Protein AF-S4R8Y4-F1 (afdb_monomer_lite)

Structure (mmCIF, N/CA/C/O backbone):
data_AF-S4R8Y4-F1
#
_entry.id   AF-S4R8Y4-F1
#
loop_
_atom_site.group_PDB
_atom_site.id
_atom_site.type_symbol
_atom_site.label_atom_id
_atom_site.label_alt_id
_atom_site.label_comp_id
_atom_site.label_asym_id
_atom_site.label_entity_id
_atom_site.label_seq_id
_atom_site.pdbx_PDB_ins_code
_atom_site.Cartn_x
_atom_site.Cartn_y
_atom_site.Cartn_z
_atom_site.occupancy
_atom_site.B_iso_or_equiv
_atom_site.auth_seq_id
_atom_site.auth_comp_id
_atom_site.auth_asym_id
_atom_site.auth_atom_id
_atom_site.pdbx_PDB_model_num
ATOM 1 N N . ALA A 1 1 ? -1.556 -15.777 -5.975 1.00 77.94 1 ALA A N 1
ATOM 2 C CA . ALA A 1 1 ? -0.566 -15.643 -4.881 1.00 77.94 1 ALA A CA 1
ATOM 3 C C . ALA A 1 1 ? -0.284 -14.179 -4.512 1.00 77.94 1 ALA A C 1
ATOM 5 O O . ALA A 1 1 ? -0.696 -13.769 -3.437 1.00 77.94 1 ALA A O 1
ATOM 6 N N . LEU A 1 2 ? 0.325 -13.360 -5.387 1.00 85.62 2 LEU A N 1
ATOM 7 C CA . LEU A 1 2 ? 0.746 -11.982 -5.051 1.00 85.62 2 LEU A CA 1
ATOM 8 C C . LEU A 1 2 ? -0.367 -11.063 -4.522 1.00 85.62 2 LEU A C 1
ATOM 10 O O . LEU A 1 2 ? -0.125 -10.296 -3.599 1.00 85.62 2 LEU A O 1
ATOM 14 N N . GLN A 1 3 ? -1.589 -11.167 -5.051 1.00 87.56 3 GLN A N 1
ATOM 15 C CA . GLN A 1 3 ? -2.722 -10.367 -4.572 1.00 87.56 3 GLN A CA 1
ATOM 16 C C . GLN A 1 3 ? -3.025 -10.609 -3.081 1.00 87.56 3 GLN A C 1
ATOM 18 O O . GLN A 1 3 ? -3.280 -9.663 -2.339 1.00 87.56 3 GLN A O 1
ATOM 23 N N . LEU A 1 4 ? -2.938 -11.865 -2.626 1.00 85.56 4 LEU A N 1
ATOM 24 C CA . LEU A 1 4 ? -3.096 -12.217 -1.213 1.00 85.56 4 LEU A CA 1
ATOM 25 C C . LEU A 1 4 ? -1.932 -11.664 -0.390 1.00 85.56 4 LEU A C 1
ATOM 27 O O . LEU A 1 4 ? -2.162 -11.030 0.632 1.00 85.56 4 LEU A O 1
ATOM 31 N N . CYS A 1 5 ? -0.691 -11.800 -0.867 1.00 86.50 5 CYS A N 1
ATOM 32 C CA . CYS A 1 5 ? 0.478 -11.216 -0.203 1.00 86.50 5 CYS A CA 1
ATOM 33 C C . CYS A 1 5 ? 0.332 -9.693 -0.032 1.00 86.50 5 CYS A C 1
ATOM 35 O O . CYS A 1 5 ? 0.567 -9.162 1.051 1.00 86.50 5 CYS A O 1
ATOM 37 N N . CYS A 1 6 ? -0.140 -8.985 -1.064 1.00 87.38 6 CYS A N 1
ATOM 38 C CA . CYS A 1 6 ? -0.408 -7.550 -0.993 1.00 87.38 6 CYS A CA 1
ATOM 39 C C . CYS A 1 6 ? -1.583 -7.201 -0.058 1.00 87.38 6 CYS A C 1
ATOM 41 O O . CYS A 1 6 ? -1.583 -6.130 0.558 1.00 87.38 6 CYS A O 1
ATOM 43 N N . ALA A 1 7 ? -2.563 -8.097 0.087 1.00 86.06 7 ALA A N 1
ATOM 44 C CA . ALA A 1 7 ? -3.670 -7.971 1.035 1.00 86.06 7 ALA A CA 1
ATOM 45 C C . ALA A 1 7 ? -3.273 -8.274 2.494 1.00 86.06 7 ALA A C 1
ATOM 47 O O . ALA A 1 7 ? -3.968 -7.838 3.410 1.00 86.06 7 ALA A O 1
ATOM 48 N N . LEU A 1 8 ? -2.151 -8.960 2.722 1.00 88.69 8 LEU A N 1
ATOM 49 C CA . LEU A 1 8 ? -1.591 -9.207 4.056 1.00 88.69 8 LEU A CA 1
ATOM 50 C C . LEU A 1 8 ? -0.654 -8.082 4.529 1.00 88.69 8 LEU A C 1
ATOM 52 O O . LEU A 1 8 ? -0.380 -7.967 5.721 1.00 88.69 8 LEU A O 1
ATOM 56 N N . LEU A 1 9 ? -0.187 -7.215 3.622 1.00 88.62 9 LEU A N 1
ATOM 57 C CA . LEU A 1 9 ? 0.605 -6.034 3.983 1.00 88.62 9 LEU A CA 1
ATOM 58 C C . LEU A 1 9 ? -0.188 -5.091 4.908 1.00 88.62 9 LEU A C 1
ATOM 60 O O . LEU A 1 9 ? -1.371 -4.856 4.639 1.00 88.62 9 LEU A O 1
ATOM 64 N N . PRO A 1 10 ? 0.452 -4.459 5.913 1.00 90.06 10 PRO A N 1
ATOM 65 C CA . PRO A 1 10 ? -0.156 -3.385 6.695 1.00 90.06 10 PRO A CA 1
ATOM 66 C C . PRO A 1 10 ? -0.785 -2.281 5.819 1.00 90.06 10 PRO A C 1
ATOM 68 O O . PRO A 1 10 ? -0.275 -1.971 4.739 1.00 90.06 10 PRO A O 1
ATOM 71 N N . PRO A 1 11 ? -1.865 -1.616 6.267 1.00 87.38 11 PRO A N 1
ATOM 72 C CA . PRO A 1 11 ? -2.585 -0.637 5.445 1.00 87.38 11 PRO A CA 1
ATOM 73 C C . PRO A 1 11 ? -1.699 0.536 4.993 1.00 87.38 11 PRO A C 1
ATOM 75 O O . PRO A 1 11 ? -1.797 0.989 3.850 1.00 87.38 11 PRO A O 1
ATOM 78 N N . LEU A 1 12 ? -0.780 0.991 5.851 1.00 89.81 12 LEU A N 1
ATOM 79 C CA . LEU A 1 12 ? 0.168 2.061 5.526 1.00 89.81 12 LEU A CA 1
ATOM 80 C C . LEU A 1 12 ? 1.180 1.644 4.449 1.00 89.81 12 LEU A C 1
ATOM 82 O O . LEU A 1 12 ? 1.423 2.406 3.512 1.00 89.81 12 LEU A O 1
ATOM 86 N N . SER A 1 13 ? 1.757 0.443 4.549 1.00 90.31 13 SER A N 1
ATOM 87 C CA . SER A 1 13 ? 2.718 -0.050 3.555 1.00 90.31 13 SER A CA 1
ATOM 88 C C . SER A 1 13 ? 2.033 -0.353 2.226 1.00 90.31 13 SER A C 1
ATOM 90 O O . SER A 1 13 ? 2.570 -0.003 1.178 1.00 90.31 13 SER A O 1
ATOM 92 N N . ARG A 1 14 ? 0.804 -0.882 2.254 1.00 90.81 14 ARG A N 1
ATOM 93 C CA . ARG A 1 14 ? -0.015 -1.077 1.052 1.00 90.81 14 ARG A CA 1
ATOM 94 C C . ARG A 1 14 ? -0.283 0.236 0.322 1.00 90.81 14 ARG A C 1
ATOM 96 O O . ARG A 1 14 ? -0.095 0.298 -0.891 1.00 90.81 14 ARG A O 1
ATOM 103 N N . ARG A 1 15 ? -0.674 1.297 1.039 1.00 91.31 15 ARG A N 1
ATOM 104 C CA . ARG A 1 15 ? -0.903 2.622 0.437 1.00 91.31 15 ARG A CA 1
ATOM 105 C C . ARG A 1 15 ? 0.378 3.191 -0.176 1.00 91.31 15 ARG A C 1
ATOM 107 O O . ARG A 1 15 ? 0.338 3.707 -1.289 1.00 91.31 15 ARG A O 1
ATOM 114 N N . ARG A 1 16 ? 1.518 3.064 0.513 1.00 92.62 16 ARG A N 1
ATOM 115 C CA . ARG A 1 16 ? 2.831 3.479 -0.017 1.00 92.62 16 ARG A CA 1
ATOM 116 C C . ARG A 1 16 ? 3.203 2.708 -1.283 1.00 92.62 16 ARG A C 1
ATOM 118 O O . ARG A 1 16 ? 3.583 3.329 -2.269 1.00 92.62 16 ARG A O 1
ATOM 125 N N . LEU A 1 17 ? 3.019 1.387 -1.285 1.00 92.56 17 LEU A N 1
ATOM 126 C CA . LEU A 1 17 ? 3.265 0.539 -2.451 1.00 92.56 17 LEU A CA 1
ATOM 127 C C . LEU A 1 17 ? 2.381 0.940 -3.638 1.00 92.56 17 LEU A C 1
ATOM 129 O O . LEU A 1 17 ? 2.879 1.089 -4.747 1.00 92.56 17 LEU A O 1
ATOM 133 N N . GLN A 1 18 ? 1.088 1.174 -3.407 1.00 92.19 18 GLN A N 1
ATOM 134 C CA . GLN A 1 18 ? 0.159 1.641 -4.440 1.00 92.19 18 GLN A CA 1
ATOM 135 C C . GLN A 1 18 ? 0.589 2.971 -5.058 1.00 92.19 18 GLN A C 1
ATOM 137 O O . GLN A 1 18 ? 0.534 3.119 -6.276 1.00 92.19 18 GLN A O 1
ATOM 142 N N . LEU A 1 19 ? 1.014 3.935 -4.240 1.00 93.25 19 LEU A N 1
ATOM 143 C CA . LEU A 1 19 ? 1.495 5.224 -4.734 1.00 93.25 19 LEU A CA 1
ATOM 144 C C . LEU A 1 19 ? 2.783 5.068 -5.542 1.00 93.25 19 LEU A C 1
ATOM 146 O O . LEU A 1 19 ? 2.866 5.586 -6.650 1.00 93.25 19 LEU A O 1
ATOM 150 N N . LEU A 1 20 ? 3.748 4.308 -5.029 1.00 93.88 20 LEU A N 1
ATOM 151 C CA . LEU A 1 20 ? 5.020 4.070 -5.705 1.00 93.88 20 LEU A CA 1
ATOM 152 C C . LEU A 1 20 ? 4.812 3.379 -7.056 1.00 93.88 20 LEU A C 1
ATOM 154 O O . LEU A 1 20 ? 5.301 3.855 -8.076 1.00 93.88 20 LEU A O 1
ATOM 158 N N . VAL A 1 21 ? 4.003 2.320 -7.094 1.00 93.44 21 VAL A N 1
ATOM 159 C CA . VAL A 1 21 ? 3.670 1.617 -8.338 1.00 93.44 21 VAL A CA 1
ATOM 160 C C . VAL A 1 21 ? 2.911 2.525 -9.311 1.00 93.44 21 VAL A C 1
ATOM 162 O O . VAL A 1 21 ? 3.187 2.498 -10.508 1.00 93.44 21 VAL A O 1
ATOM 165 N N . ARG A 1 22 ? 2.006 3.387 -8.826 1.00 93.00 22 ARG A N 1
ATOM 166 C CA . ARG A 1 22 ? 1.349 4.395 -9.675 1.00 93.00 22 ARG A CA 1
ATOM 167 C C . ARG A 1 22 ? 2.352 5.349 -10.313 1.00 93.00 22 ARG A C 1
ATOM 169 O O . ARG A 1 22 ? 2.188 5.665 -11.486 1.00 93.00 22 ARG A O 1
ATOM 176 N N . VAL A 1 23 ? 3.372 5.791 -9.577 1.00 93.31 23 VAL A N 1
ATOM 177 C CA . VAL A 1 23 ? 4.435 6.645 -10.129 1.00 93.31 23 VAL A CA 1
ATOM 178 C C . VAL A 1 23 ? 5.217 5.892 -11.204 1.00 93.31 23 VAL A C 1
ATOM 180 O O . VAL A 1 23 ? 5.368 6.421 -12.300 1.00 93.31 23 VAL A O 1
ATOM 183 N N . VAL A 1 24 ? 5.625 4.644 -10.945 1.00 92.81 24 VAL A N 1
ATOM 184 C CA . VAL A 1 24 ? 6.310 3.791 -11.937 1.00 92.81 24 VAL A CA 1
ATOM 185 C C . VAL A 1 24 ? 5.496 3.684 -13.224 1.00 92.81 24 VAL A C 1
ATOM 187 O O . VAL A 1 24 ? 6.015 3.931 -14.307 1.00 92.81 24 VAL A O 1
ATOM 190 N N . VAL A 1 25 ? 4.204 3.369 -13.112 1.00 92.38 25 VAL A N 1
ATOM 191 C CA . VAL A 1 25 ? 3.308 3.234 -14.267 1.00 92.38 25 VAL A CA 1
ATOM 192 C C . VAL A 1 25 ? 3.145 4.568 -14.993 1.00 92.38 25 VAL A C 1
ATOM 194 O O . VAL A 1 25 ? 3.221 4.599 -16.217 1.00 92.38 25 VAL A O 1
ATOM 197 N N . ARG A 1 26 ? 2.953 5.675 -14.268 1.00 93.12 26 ARG A N 1
ATOM 198 C CA . ARG A 1 26 ? 2.803 7.009 -14.865 1.00 93.12 26 ARG A CA 1
ATOM 199 C C . ARG A 1 26 ? 4.046 7.437 -15.631 1.00 93.12 26 ARG A C 1
ATOM 201 O O . ARG A 1 26 ? 3.903 7.898 -16.752 1.00 93.12 26 ARG A O 1
ATOM 208 N N . VAL A 1 27 ? 5.231 7.264 -15.050 1.00 92.62 27 VAL A N 1
ATOM 209 C CA . VAL A 1 27 ? 6.513 7.608 -15.681 1.00 92.62 27 VAL A CA 1
ATOM 210 C C . VAL A 1 27 ? 6.780 6.715 -16.893 1.00 92.62 27 VAL A C 1
ATOM 212 O O . VAL A 1 27 ? 7.156 7.217 -17.945 1.00 92.62 27 VAL A O 1
ATOM 215 N N . ALA A 1 28 ? 6.507 5.412 -16.782 1.00 89.50 28 ALA A N 1
ATOM 216 C CA . ALA A 1 28 ? 6.691 4.455 -17.871 1.00 89.50 28 ALA A CA 1
ATOM 217 C C . ALA A 1 28 ? 5.798 4.724 -19.095 1.00 89.50 28 ALA A C 1
ATOM 219 O O . ALA A 1 28 ? 6.207 4.440 -20.214 1.00 89.50 28 ALA A O 1
ATOM 220 N N . HIS A 1 29 ? 4.586 5.248 -18.891 1.00 89.81 29 HIS A N 1
ATOM 221 C CA . HIS A 1 29 ? 3.643 5.558 -19.975 1.00 89.81 29 HIS A CA 1
ATOM 222 C C . HIS A 1 29 ? 3.665 7.039 -20.379 1.00 89.81 29 HIS A C 1
ATOM 224 O O . HIS A 1 29 ? 2.845 7.465 -21.192 1.00 89.81 29 HIS A O 1
ATOM 230 N N . ASN A 1 30 ? 4.560 7.849 -19.805 1.00 92.31 30 ASN A N 1
ATOM 231 C CA . ASN A 1 30 ? 4.639 9.261 -20.142 1.00 92.31 30 ASN A CA 1
ATOM 232 C C . ASN A 1 30 ? 5.483 9.463 -21.405 1.00 92.31 30 ASN A C 1
ATOM 234 O O . ASN A 1 30 ? 6.694 9.647 -21.322 1.00 92.31 30 ASN A O 1
ATOM 238 N N . GLY A 1 31 ? 4.828 9.467 -22.568 1.00 87.12 31 GLY A N 1
ATOM 239 C CA . GLY A 1 31 ? 5.488 9.704 -23.858 1.00 87.12 31 GLY A CA 1
ATOM 240 C C . GLY A 1 31 ? 6.044 11.121 -24.043 1.00 87.12 31 GLY A C 1
ATOM 241 O O . GLY A 1 31 ? 6.836 11.340 -24.949 1.00 87.12 31 GLY A O 1
ATOM 242 N N . GLN A 1 32 ? 5.655 12.078 -23.195 1.00 90.00 32 GLN A N 1
ATOM 243 C CA . GLN A 1 32 ? 6.206 13.438 -23.214 1.00 90.00 32 GLN A CA 1
ATOM 244 C C . GLN A 1 32 ? 7.466 13.569 -22.352 1.00 90.00 32 GLN A C 1
ATOM 246 O O . GLN A 1 32 ? 8.161 14.580 -22.431 1.00 90.00 32 GLN A O 1
ATOM 251 N N . LEU A 1 33 ? 7.747 12.582 -21.495 1.00 89.44 33 LEU A N 1
ATOM 252 C CA . LEU A 1 33 ? 8.905 12.631 -20.619 1.00 89.44 33 LEU A CA 1
ATOM 253 C C . LEU A 1 33 ? 10.144 12.180 -21.402 1.00 89.44 33 LEU A C 1
ATOM 255 O O . LEU A 1 33 ? 10.162 11.042 -21.880 1.00 89.44 33 LEU A O 1
ATOM 259 N N . PRO A 1 34 ? 11.192 13.015 -21.507 1.00 89.25 34 PRO A N 1
ATOM 260 C CA . PRO A 1 34 ? 12.438 12.582 -22.120 1.00 89.25 34 PRO A CA 1
ATOM 261 C C . PRO A 1 34 ? 13.076 11.431 -21.317 1.00 89.25 34 PRO A C 1
ATOM 263 O O . PRO A 1 34 ? 12.716 11.207 -20.153 1.00 89.25 34 PRO A O 1
ATOM 266 N N . PRO A 1 35 ? 14.021 10.682 -21.912 1.00 89.44 35 PRO A N 1
ATOM 267 C CA . PRO A 1 35 ? 14.776 9.664 -21.195 1.00 89.44 35 PRO A CA 1
ATOM 268 C C . PRO A 1 35 ? 15.515 10.292 -20.012 1.00 89.44 35 PRO A C 1
ATOM 270 O O . PRO A 1 35 ? 16.339 11.186 -20.189 1.00 89.44 35 PRO A O 1
ATOM 273 N N . LEU A 1 36 ? 15.217 9.822 -18.804 1.00 89.19 36 LEU A N 1
ATOM 274 C CA . LEU A 1 36 ? 15.826 10.310 -17.568 1.00 89.19 36 LEU A CA 1
ATOM 275 C C . LEU A 1 36 ? 17.308 9.925 -17.484 1.00 89.19 36 LEU A C 1
ATOM 277 O O . LEU A 1 36 ? 18.112 10.690 -16.962 1.00 89.19 36 LEU A O 1
ATOM 281 N N . GLN A 1 37 ? 17.664 8.745 -18.000 1.00 89.19 37 GLN A N 1
ATOM 282 C CA . GLN A 1 37 ? 19.041 8.265 -18.046 1.00 89.19 37 GLN A CA 1
ATOM 283 C C . GLN A 1 37 ? 19.268 7.381 -19.286 1.00 89.19 37 GLN A C 1
ATOM 285 O O . GLN A 1 37 ? 18.963 6.187 -19.251 1.00 89.19 37 GLN A O 1
ATOM 290 N N . PRO A 1 38 ? 19.834 7.924 -20.376 1.00 85.56 38 PRO A N 1
ATOM 291 C CA . PRO A 1 38 ? 20.247 7.123 -21.525 1.00 85.56 38 PRO A CA 1
ATOM 292 C C . PRO A 1 38 ? 21.380 6.149 -21.137 1.00 85.56 38 PRO A C 1
ATOM 294 O O . PRO A 1 38 ? 22.213 6.503 -20.300 1.00 85.56 38 PRO A O 1
ATOM 297 N N . PRO A 1 39 ? 21.460 4.940 -21.728 1.00 86.06 39 PRO A N 1
ATOM 298 C CA . PRO A 1 39 ? 20.601 4.388 -22.781 1.00 86.06 39 PRO A CA 1
ATOM 299 C C . PRO A 1 39 ? 19.335 3.671 -22.262 1.00 86.06 39 PRO A C 1
ATOM 301 O O . PRO A 1 39 ? 18.670 2.992 -23.039 1.00 86.06 39 PRO A O 1
ATOM 304 N N . MET A 1 40 ? 19.001 3.770 -20.969 1.00 87.62 40 MET A N 1
ATOM 305 C CA . MET A 1 40 ? 17.845 3.067 -20.403 1.00 87.62 40 MET A CA 1
ATOM 306 C C . MET A 1 40 ? 16.534 3.818 -20.635 1.00 87.62 40 MET A C 1
ATOM 308 O O . MET A 1 40 ? 16.456 5.043 -20.554 1.00 87.62 40 MET A O 1
ATOM 312 N N . ASP A 1 41 ? 15.464 3.064 -20.869 1.00 90.38 41 ASP A N 1
ATOM 313 C CA . ASP A 1 41 ? 14.113 3.600 -20.880 1.00 90.38 41 ASP A CA 1
ATOM 314 C C . ASP A 1 41 ? 13.628 3.919 -19.457 1.00 90.38 41 ASP A C 1
ATOM 316 O O . ASP A 1 41 ? 13.997 3.275 -18.469 1.00 90.38 41 ASP A O 1
ATOM 320 N N . ASN A 1 42 ? 12.740 4.911 -19.353 1.00 92.19 42 ASN A N 1
ATOM 321 C CA . ASN A 1 42 ? 12.233 5.413 -18.073 1.00 92.19 42 ASN A CA 1
ATOM 322 C C . ASN A 1 42 ? 11.586 4.314 -17.220 1.00 92.19 42 ASN A C 1
ATOM 324 O O . ASN A 1 42 ? 11.658 4.348 -15.994 1.00 92.19 42 ASN A O 1
ATOM 328 N N . ARG A 1 43 ? 10.974 3.311 -17.854 1.00 91.44 43 ARG A N 1
ATOM 329 C CA . ARG A 1 43 ? 10.386 2.174 -17.150 1.00 91.44 43 ARG A CA 1
ATOM 330 C C . ARG A 1 43 ? 11.458 1.288 -16.523 1.00 91.44 43 ARG A C 1
ATOM 332 O O . ARG A 1 43 ? 11.360 1.013 -15.327 1.00 91.44 43 ARG A O 1
ATOM 339 N N . SER A 1 44 ? 12.446 0.838 -17.298 1.00 91.88 44 SER A N 1
ATOM 340 C CA . SER A 1 44 ? 13.525 -0.004 -16.767 1.00 91.88 44 SER A CA 1
ATOM 341 C C . SER A 1 44 ? 14.298 0.716 -15.672 1.00 91.88 44 SER A C 1
ATOM 343 O O . SER A 1 44 ? 14.546 0.117 -14.631 1.00 91.88 44 SER A O 1
ATOM 345 N N . LEU A 1 45 ? 14.565 2.017 -15.831 1.00 93.19 45 LEU A N 1
ATOM 346 C CA . LEU A 1 45 ? 15.200 2.834 -14.794 1.00 93.19 45 LEU A CA 1
ATOM 347 C C . LEU A 1 45 ? 14.395 2.840 -13.483 1.00 93.19 45 LEU A C 1
ATOM 349 O O . LEU A 1 45 ? 14.944 2.638 -12.397 1.00 93.19 45 LEU A O 1
ATOM 353 N N . MET A 1 46 ? 13.080 3.053 -13.566 1.00 93.81 46 MET A N 1
ATOM 354 C CA . MET A 1 46 ? 12.201 3.066 -12.393 1.00 93.81 46 MET A CA 1
ATOM 355 C C . MET A 1 46 ? 12.134 1.695 -11.714 1.00 93.81 46 MET A C 1
ATOM 357 O O . MET A 1 46 ? 12.139 1.608 -10.489 1.00 93.81 46 MET A O 1
ATOM 361 N N . LEU A 1 47 ? 12.088 0.609 -12.484 1.00 92.94 47 LEU A N 1
ATOM 362 C CA . LEU A 1 47 ? 12.085 -0.744 -11.925 1.00 92.94 47 LEU A CA 1
ATOM 363 C C . LEU A 1 47 ? 13.430 -1.088 -11.279 1.00 92.94 47 LEU A C 1
ATOM 365 O O . LEU A 1 47 ? 13.445 -1.623 -10.169 1.00 92.94 47 LEU A O 1
ATOM 369 N N . GLU A 1 48 ? 14.538 -0.730 -11.929 1.00 92.19 48 GLU A N 1
ATOM 370 C CA . GLU A 1 48 ? 15.895 -1.012 -11.461 1.00 92.19 48 GLU A CA 1
ATOM 371 C C . GLU A 1 48 ? 16.236 -0.239 -10.179 1.00 92.19 48 GLU A C 1
ATOM 373 O O . GLU A 1 48 ? 16.856 -0.772 -9.262 1.00 92.19 48 GLU A O 1
ATOM 378 N N . SER A 1 49 ? 15.761 0.999 -10.060 1.00 91.44 49 SER A N 1
ATOM 379 C CA . SER A 1 49 ? 15.993 1.829 -8.872 1.00 91.44 49 SER A CA 1
ATOM 380 C C . SER A 1 49 ? 15.105 1.458 -7.679 1.00 91.44 49 SER A C 1
ATOM 382 O O . SER A 1 49 ? 15.507 1.633 -6.527 1.00 91.44 49 SER A O 1
ATOM 384 N N . LEU A 1 50 ? 13.896 0.939 -7.919 1.00 92.69 50 LEU A N 1
ATOM 385 C CA . LEU A 1 50 ? 12.888 0.786 -6.864 1.00 92.69 50 LEU A CA 1
ATOM 386 C C . LEU A 1 50 ? 12.734 -0.642 -6.336 1.00 92.69 50 LEU A C 1
ATOM 388 O O . LEU A 1 50 ? 12.194 -0.811 -5.238 1.00 92.69 50 LEU A O 1
ATOM 392 N N . TRP A 1 51 ? 13.215 -1.671 -7.044 1.00 92.50 51 TRP A N 1
ATOM 393 C CA . TRP A 1 51 ? 13.020 -3.063 -6.613 1.00 92.50 51 TRP A CA 1
ATOM 394 C C . TRP A 1 51 ? 13.594 -3.340 -5.218 1.00 92.50 51 TRP A C 1
ATOM 396 O O . TRP A 1 51 ? 12.917 -3.970 -4.404 1.00 92.50 51 TRP A O 1
ATOM 406 N N . ARG A 1 52 ? 14.762 -2.773 -4.880 1.00 90.25 52 ARG A N 1
ATOM 407 C CA . ARG A 1 52 ? 15.399 -2.907 -3.552 1.00 90.25 52 ARG A CA 1
ATOM 408 C C . ARG A 1 52 ? 14.619 -2.239 -2.422 1.00 90.25 52 ARG A C 1
ATOM 410 O O . ARG A 1 52 ? 14.749 -2.626 -1.263 1.00 90.25 52 ARG A O 1
ATOM 417 N N . CYS A 1 53 ? 13.833 -1.217 -2.747 1.00 87.94 53 CYS A N 1
ATOM 418 C CA . CYS A 1 53 ? 13.019 -0.480 -1.782 1.00 87.94 53 CYS A CA 1
ATOM 419 C C . CYS A 1 53 ? 11.685 -1.184 -1.509 1.00 87.94 53 CYS A C 1
ATOM 421 O O . CYS A 1 53 ? 11.135 -1.052 -0.417 1.00 87.94 53 CYS A O 1
ATOM 423 N N . VAL A 1 54 ? 11.168 -1.921 -2.496 1.00 89.19 54 VAL A N 1
ATOM 424 C CA . VAL A 1 54 ? 9.884 -2.628 -2.407 1.00 89.19 54 VAL A CA 1
ATOM 425 C C . VAL A 1 54 ? 10.052 -4.044 -1.859 1.00 89.19 54 VAL A C 1
ATOM 427 O O . VAL A 1 54 ? 9.275 -4.466 -1.005 1.00 89.19 54 VAL A O 1
ATOM 430 N N . LEU A 1 55 ? 11.061 -4.774 -2.336 1.00 88.12 55 LEU A N 1
ATOM 431 C CA . LEU A 1 55 ? 11.319 -6.172 -2.002 1.00 88.12 55 LEU A CA 1
ATOM 432 C C . LEU A 1 55 ? 12.662 -6.269 -1.276 1.00 88.12 55 LEU A C 1
ATOM 434 O O . LEU A 1 55 ? 13.683 -6.619 -1.862 1.00 88.12 55 LEU A O 1
ATOM 438 N N . ARG A 1 56 ? 12.659 -5.917 0.014 1.00 84.62 56 ARG A N 1
ATOM 439 C CA . ARG A 1 56 ? 13.833 -6.034 0.886 1.00 84.62 56 ARG A CA 1
ATOM 440 C C . ARG A 1 56 ? 13.688 -7.259 1.797 1.00 84.62 56 ARG A C 1
ATOM 442 O O . ARG A 1 56 ? 12.938 -7.188 2.772 1.00 84.62 56 ARG A O 1
ATOM 449 N N . PRO A 1 57 ? 14.366 -8.380 1.503 1.00 78.50 57 PRO A N 1
ATOM 450 C CA . PRO A 1 57 ? 14.406 -9.518 2.404 1.00 78.50 57 PRO A CA 1
ATOM 451 C C . PRO A 1 57 ? 15.220 -9.182 3.652 1.00 78.50 57 PRO A C 1
ATOM 453 O O . PRO A 1 57 ? 16.090 -8.312 3.639 1.00 78.50 57 PRO A O 1
ATOM 456 N N . ARG A 1 58 ? 14.912 -9.891 4.740 1.00 81.88 58 ARG A N 1
ATOM 457 C CA . ARG A 1 58 ? 15.633 -9.773 6.012 1.00 81.88 58 ARG A CA 1
ATOM 458 C C . ARG A 1 58 ? 17.068 -10.292 5.895 1.00 81.88 58 ARG A C 1
ATOM 460 O O . ARG A 1 58 ? 17.970 -9.663 6.433 1.00 81.88 58 ARG A O 1
ATOM 467 N N . ASP A 1 59 ? 17.251 -11.371 5.133 1.00 84.12 59 ASP A N 1
ATOM 468 C CA . ASP A 1 59 ? 18.553 -11.966 4.843 1.00 84.12 59 ASP A CA 1
ATOM 469 C C . ASP A 1 59 ? 18.934 -11.692 3.379 1.00 84.12 59 ASP A C 1
ATOM 471 O O . ASP A 1 59 ? 18.247 -12.177 2.471 1.00 84.12 59 ASP A O 1
ATOM 475 N N . PRO A 1 60 ? 20.016 -10.940 3.110 1.00 79.06 60 PRO A N 1
ATOM 476 C CA . PRO A 1 60 ? 20.415 -10.586 1.748 1.00 79.06 60 PRO A CA 1
ATOM 477 C C . PRO A 1 60 ? 20.914 -11.791 0.937 1.00 79.06 60 PRO A C 1
ATOM 479 O O . PRO A 1 60 ? 20.857 -11.764 -0.284 1.00 79.06 60 PRO A O 1
ATOM 482 N N . SER A 1 61 ? 21.348 -12.872 1.591 1.00 80.56 61 SER A N 1
ATOM 483 C CA . SER A 1 61 ? 21.809 -14.107 0.939 1.00 80.56 61 SER A CA 1
ATOM 484 C C . SER A 1 61 ? 20.687 -14.938 0.306 1.00 80.56 61 SER A C 1
ATOM 486 O O . SER A 1 61 ? 20.960 -15.806 -0.515 1.00 80.56 61 SER A O 1
ATOM 488 N N . ARG A 1 62 ? 19.422 -14.683 0.667 1.00 79.69 62 ARG A N 1
ATOM 489 C CA . ARG A 1 62 ? 18.237 -15.360 0.103 1.00 79.69 62 ARG A CA 1
ATOM 490 C C . ARG A 1 62 ? 17.560 -14.553 -1.009 1.00 79.69 62 ARG A C 1
ATOM 492 O O . ARG A 1 62 ? 16.482 -14.920 -1.471 1.00 79.69 62 ARG A O 1
ATOM 499 N N . LEU A 1 63 ? 18.149 -13.421 -1.385 1.00 83.50 63 LEU A N 1
ATOM 500 C CA . LEU A 1 63 ? 17.600 -12.497 -2.364 1.00 83.50 63 LEU A CA 1
ATOM 501 C C . LEU A 1 63 ? 17.989 -12.928 -3.780 1.00 83.50 63 LEU A C 1
ATOM 503 O O . LEU A 1 63 ? 19.148 -12.821 -4.165 1.00 83.50 63 LEU A O 1
ATOM 507 N N . ASP A 1 64 ? 17.006 -13.333 -4.578 1.00 90.12 64 ASP A N 1
ATOM 508 C CA . ASP A 1 64 ? 17.169 -13.416 -6.029 1.00 90.12 64 ASP A CA 1
ATOM 509 C C . ASP A 1 64 ? 16.783 -12.064 -6.647 1.00 90.12 64 ASP A C 1
ATOM 511 O O . ASP A 1 64 ? 15.603 -11.692 -6.707 1.00 90.12 64 ASP A O 1
ATOM 515 N N . GLU A 1 65 ? 17.793 -11.300 -7.071 1.00 90.00 65 GLU A N 1
ATOM 516 C CA . GLU A 1 65 ? 17.604 -9.971 -7.659 1.00 90.00 65 GLU A CA 1
ATOM 517 C C . GLU A 1 65 ? 16.778 -10.028 -8.950 1.00 90.00 65 GLU A C 1
ATOM 519 O O . GLU A 1 65 ? 15.921 -9.169 -9.181 1.00 90.00 65 GLU A O 1
ATOM 524 N N . VAL A 1 66 ? 16.973 -11.064 -9.771 1.00 92.06 66 VAL A N 1
ATOM 525 C CA . VAL A 1 66 ? 16.262 -11.233 -11.044 1.00 92.06 66 VAL A CA 1
ATOM 526 C C . VAL A 1 66 ? 14.785 -11.492 -10.776 1.00 92.06 66 VAL A C 1
ATOM 528 O O . VAL A 1 66 ? 13.916 -10.874 -11.402 1.00 92.06 66 VAL A O 1
ATOM 531 N N . LEU A 1 67 ? 14.482 -12.361 -9.810 1.00 90.94 67 LEU A N 1
ATOM 532 C CA . LEU A 1 67 ? 13.107 -12.647 -9.412 1.00 90.94 67 LEU A CA 1
ATOM 533 C C . LEU A 1 67 ? 12.434 -11.418 -8.795 1.00 90.94 67 LEU A C 1
ATOM 535 O O . LEU A 1 67 ? 11.277 -11.140 -9.108 1.00 90.94 67 LEU A O 1
ATOM 539 N N . CYS A 1 68 ? 13.147 -10.637 -7.983 1.00 91.38 68 CYS A N 1
ATOM 540 C CA . CYS A 1 68 ? 12.603 -9.419 -7.380 1.00 91.38 68 CYS A CA 1
ATOM 541 C C . CYS A 1 68 ? 12.276 -8.347 -8.424 1.00 91.38 68 CYS A C 1
ATOM 543 O O . CYS A 1 68 ? 11.190 -7.763 -8.389 1.00 91.38 68 CYS A O 1
ATOM 545 N N . ARG A 1 69 ? 13.163 -8.130 -9.401 1.00 92.00 69 ARG A N 1
ATOM 546 C CA . ARG A 1 69 ? 12.896 -7.224 -10.528 1.00 92.00 69 ARG A CA 1
ATOM 547 C C . ARG A 1 69 ? 11.679 -7.678 -11.330 1.00 92.00 69 ARG A C 1
ATOM 549 O O . ARG A 1 69 ? 10.780 -6.877 -11.584 1.00 92.00 69 ARG A O 1
ATOM 556 N N . ARG A 1 70 ? 11.598 -8.973 -11.663 1.00 92.88 70 ARG A N 1
ATOM 557 C CA . ARG A 1 70 ? 10.446 -9.561 -12.373 1.00 92.88 70 ARG A CA 1
ATOM 558 C C . ARG A 1 70 ? 9.150 -9.442 -11.574 1.00 92.88 70 ARG A C 1
ATOM 560 O O . ARG A 1 70 ? 8.109 -9.129 -12.145 1.00 92.88 70 ARG A O 1
ATOM 567 N N . ALA A 1 71 ? 9.204 -9.651 -10.261 1.00 92.19 71 ALA A N 1
ATOM 568 C CA . ALA A 1 71 ? 8.052 -9.505 -9.383 1.00 92.19 71 ALA A CA 1
ATOM 569 C C . ALA A 1 71 ? 7.562 -8.053 -9.343 1.00 92.19 71 ALA A C 1
ATOM 571 O O . ALA A 1 71 ? 6.361 -7.819 -9.479 1.00 92.19 71 ALA A O 1
ATOM 572 N N . LEU A 1 72 ? 8.464 -7.073 -9.215 1.00 92.94 72 LEU A N 1
ATOM 573 C CA . LEU A 1 72 ? 8.080 -5.663 -9.249 1.00 92.94 72 LEU A CA 1
ATOM 574 C C . LEU A 1 72 ? 7.504 -5.264 -10.615 1.00 92.94 72 LEU A C 1
ATOM 576 O O . LEU A 1 72 ? 6.470 -4.597 -10.654 1.00 92.94 72 LEU A O 1
ATOM 580 N N . ASP A 1 73 ? 8.111 -5.707 -11.719 1.00 93.12 73 ASP A N 1
ATOM 581 C CA . ASP A 1 73 ? 7.576 -5.461 -13.064 1.00 93.12 73 ASP A CA 1
ATOM 582 C C . ASP A 1 73 ? 6.168 -6.059 -13.220 1.00 93.12 73 ASP A C 1
ATOM 584 O O . ASP A 1 73 ? 5.247 -5.397 -13.704 1.00 93.12 73 ASP A O 1
ATOM 588 N N . PHE A 1 74 ? 5.957 -7.280 -12.722 1.00 93.81 74 PHE A N 1
ATOM 589 C CA . PHE A 1 74 ? 4.647 -7.923 -12.726 1.00 93.81 74 PHE A CA 1
ATOM 590 C C . PHE A 1 74 ? 3.615 -7.158 -11.886 1.00 93.81 74 PHE A C 1
ATOM 592 O O . PHE A 1 74 ? 2.486 -6.953 -12.343 1.00 93.81 74 PHE A O 1
ATOM 599 N N . ILE A 1 75 ? 3.989 -6.709 -10.681 1.00 92.94 75 ILE A N 1
ATOM 600 C CA . ILE A 1 75 ? 3.134 -5.883 -9.814 1.00 92.94 75 ILE A CA 1
ATOM 601 C C . ILE A 1 75 ? 2.779 -4.572 -10.521 1.00 92.94 75 ILE A C 1
ATOM 603 O O . ILE A 1 75 ? 1.625 -4.157 -10.464 1.00 92.94 75 ILE A O 1
ATOM 607 N N . ALA A 1 76 ? 3.730 -3.933 -11.206 1.00 92.69 76 ALA A N 1
ATOM 608 C CA . ALA A 1 76 ? 3.499 -2.678 -11.913 1.00 92.69 76 ALA A CA 1
ATOM 609 C C . ALA A 1 76 ? 2.538 -2.838 -13.101 1.00 92.69 76 ALA A C 1
ATOM 611 O O . ALA A 1 76 ? 1.569 -2.081 -13.217 1.00 92.69 76 ALA A O 1
ATOM 612 N N . ARG A 1 77 ? 2.740 -3.867 -13.936 1.00 91.94 77 ARG A N 1
ATOM 613 C CA . ARG A 1 77 ? 1.844 -4.192 -15.064 1.00 91.94 77 ARG A CA 1
ATOM 614 C C . ARG A 1 77 ? 0.424 -4.499 -14.599 1.00 91.94 77 ARG A C 1
ATOM 616 O O . ARG A 1 77 ? -0.535 -4.018 -15.187 1.00 91.94 77 ARG A O 1
ATOM 623 N N . ASN A 1 78 ? 0.295 -5.262 -13.516 1.00 92.25 78 ASN A N 1
ATOM 624 C CA . ASN A 1 78 ? -0.985 -5.782 -13.037 1.00 92.25 78 ASN A CA 1
ATOM 625 C C . ASN A 1 78 ? -1.508 -5.041 -11.797 1.00 92.25 78 ASN A C 1
ATOM 627 O O . ASN A 1 78 ? -2.310 -5.587 -11.037 1.00 92.25 78 ASN A O 1
ATOM 631 N N . HIS A 1 79 ? -1.065 -3.803 -11.563 1.00 90.75 79 HIS A N 1
ATOM 632 C CA . HIS A 1 79 ? -1.301 -3.083 -10.307 1.00 90.75 79 HIS A CA 1
ATOM 633 C C . HIS A 1 79 ? -2.790 -2.921 -9.962 1.00 90.75 79 HIS A C 1
ATOM 635 O O . HIS A 1 79 ? -3.157 -2.972 -8.787 1.00 90.75 79 HIS A O 1
ATOM 641 N N . ALA A 1 80 ? -3.654 -2.778 -10.973 1.00 87.00 80 ALA A N 1
ATOM 642 C CA . ALA A 1 80 ? -5.102 -2.664 -10.805 1.00 87.00 80 ALA A CA 1
ATOM 643 C C . ALA A 1 80 ? -5.752 -3.942 -10.242 1.00 87.00 80 ALA A C 1
ATOM 645 O O . ALA A 1 80 ? -6.776 -3.859 -9.564 1.00 87.00 80 ALA A O 1
ATOM 646 N N . LEU A 1 81 ? -5.151 -5.109 -10.492 1.00 88.00 81 LEU A N 1
ATOM 647 C CA . LEU A 1 81 ? -5.628 -6.407 -10.012 1.00 88.00 81 LEU A CA 1
ATOM 648 C C . LEU A 1 81 ? -4.898 -6.828 -8.731 1.00 88.00 81 LEU A C 1
ATOM 650 O O . LEU A 1 81 ? -5.531 -7.218 -7.755 1.00 88.00 81 LEU A O 1
ATOM 654 N N . VAL A 1 82 ? -3.568 -6.697 -8.704 1.00 89.06 82 VAL A N 1
ATOM 655 C CA . VAL A 1 82 ? -2.712 -7.178 -7.606 1.00 89.06 82 VAL A CA 1
ATOM 656 C C . VAL A 1 82 ? -2.880 -6.350 -6.331 1.00 89.06 82 VAL A C 1
ATOM 658 O O . VAL A 1 82 ? -2.847 -6.905 -5.235 1.00 89.06 82 VAL A O 1
ATOM 661 N N . LEU A 1 83 ? -3.079 -5.033 -6.445 1.00 85.25 83 LEU A N 1
ATOM 662 C CA . LEU A 1 83 ? -3.190 -4.140 -5.283 1.00 85.25 83 LEU A CA 1
ATOM 663 C C . LEU A 1 83 ? -4.641 -3.863 -4.866 1.00 85.25 83 LEU A C 1
ATOM 665 O O . LEU A 1 83 ? -4.865 -3.109 -3.912 1.00 85.25 83 LEU A O 1
ATOM 669 N N . ARG A 1 84 ? -5.619 -4.455 -5.564 1.00 82.94 84 ARG A N 1
ATOM 670 C CA . ARG A 1 84 ? -7.039 -4.380 -5.215 1.00 82.94 84 ARG A CA 1
ATOM 671 C C . ARG A 1 84 ? -7.381 -5.458 -4.177 1.00 82.94 84 ARG A C 1
ATOM 673 O O . ARG A 1 84 ? -6.980 -6.610 -4.360 1.00 82.94 84 ARG A O 1
ATOM 680 N N . PRO A 1 85 ? -8.148 -5.123 -3.120 1.00 74.25 85 PRO A N 1
ATOM 681 C CA . PRO A 1 85 ? -8.636 -6.114 -2.166 1.00 74.25 85 PRO A CA 1
ATOM 682 C C . PRO A 1 85 ? -9.393 -7.244 -2.886 1.00 74.25 85 PRO A C 1
ATOM 684 O O . PRO A 1 85 ? -10.252 -6.938 -3.722 1.00 74.25 85 PRO A O 1
ATOM 687 N N . PRO A 1 86 ? -9.098 -8.526 -2.605 1.00 73.69 86 PRO A N 1
ATOM 688 C CA . PRO A 1 86 ? -9.794 -9.629 -3.251 1.00 73.69 86 PRO A CA 1
ATOM 689 C C . PRO A 1 86 ? -11.274 -9.630 -2.861 1.00 73.69 86 PRO A C 1
ATOM 691 O O . PRO A 1 86 ? -11.613 -9.682 -1.681 1.00 73.69 86 PRO A O 1
ATOM 694 N N . VAL A 1 87 ? -12.164 -9.584 -3.854 1.00 70.12 87 VAL A N 1
ATOM 695 C CA . VAL A 1 87 ? -13.620 -9.473 -3.637 1.00 70.12 87 VAL A CA 1
ATOM 696 C C . VAL A 1 87 ? -14.172 -10.683 -2.872 1.00 70.12 87 VAL A C 1
ATOM 698 O O . VAL A 1 87 ? -15.054 -10.530 -2.036 1.00 70.12 87 VAL A O 1
ATOM 701 N N . HIS A 1 88 ? -13.584 -11.865 -3.068 1.00 68.94 88 HIS A N 1
ATOM 702 C CA . HIS A 1 88 ? -13.942 -13.091 -2.347 1.00 68.94 88 HIS A CA 1
ATOM 703 C C . HIS A 1 88 ? -13.547 -13.084 -0.860 1.00 68.94 88 HIS A C 1
ATOM 705 O O . HIS A 1 88 ? -14.083 -13.883 -0.109 1.00 68.94 88 HIS A O 1
ATOM 711 N N . LEU A 1 89 ? -12.632 -12.205 -0.424 1.00 62.09 89 LEU A N 1
ATOM 712 C CA . LEU A 1 89 ? -12.342 -11.984 1.003 1.00 62.09 89 LEU A CA 1
ATOM 713 C C . LEU A 1 89 ? -13.230 -10.891 1.615 1.00 62.09 89 LEU A C 1
ATOM 715 O O . LEU A 1 89 ? -13.368 -10.821 2.832 1.00 62.09 89 LEU A O 1
ATOM 719 N N . LEU A 1 90 ? -13.804 -10.015 0.781 1.00 61.38 90 LEU A N 1
ATOM 720 C CA . LEU A 1 90 ? -14.802 -9.028 1.207 1.00 61.38 90 LEU A CA 1
ATOM 721 C C . LEU A 1 90 ? -16.179 -9.674 1.400 1.00 61.38 90 LEU A C 1
ATOM 723 O O . LEU A 1 90 ? -16.962 -9.216 2.229 1.00 61.38 90 LEU A O 1
ATOM 727 N N . ALA A 1 91 ? -16.449 -10.761 0.675 1.00 59.41 91 ALA A N 1
ATOM 728 C CA . ALA A 1 91 ? -17.459 -11.733 1.053 1.00 59.41 91 ALA A CA 1
ATOM 729 C C . ALA A 1 91 ? -16.942 -12.486 2.288 1.00 59.41 91 ALA A C 1
ATOM 731 O O . ALA A 1 91 ? -16.281 -13.513 2.174 1.00 59.41 91 ALA A O 1
ATOM 732 N N . GLY A 1 92 ? -17.154 -11.921 3.480 1.00 53.00 92 GLY A N 1
ATOM 733 C CA . GLY A 1 92 ? -16.803 -12.591 4.732 1.00 53.00 92 GLY A CA 1
ATOM 734 C C . GLY A 1 92 ? -17.413 -14.000 4.812 1.00 53.00 92 GLY A C 1
ATOM 735 O O . GLY A 1 92 ? -18.347 -14.300 4.060 1.00 53.00 92 GLY A O 1
ATOM 736 N N . PRO A 1 93 ? -16.919 -14.873 5.714 1.00 57.19 93 PRO A N 1
ATOM 737 C CA . PRO A 1 93 ? -17.558 -16.160 5.956 1.00 57.19 93 PRO A CA 1
ATOM 738 C C . PRO A 1 93 ? -19.046 -15.908 6.184 1.00 57.19 93 PRO A C 1
ATOM 740 O O . PRO A 1 93 ? -19.412 -15.111 7.051 1.00 57.19 93 PRO A O 1
ATOM 743 N N . GLN A 1 94 ? -19.876 -16.526 5.340 1.00 49.97 94 GLN A N 1
ATOM 744 C CA . GLN A 1 94 ? -21.328 -16.450 5.414 1.00 49.97 94 GLN A CA 1
ATOM 745 C C . GLN A 1 94 ? -21.715 -16.594 6.889 1.00 49.97 94 GLN A C 1
ATOM 747 O O . GLN A 1 94 ? -21.298 -17.579 7.514 1.00 49.97 94 GLN A O 1
ATOM 752 N N . PRO A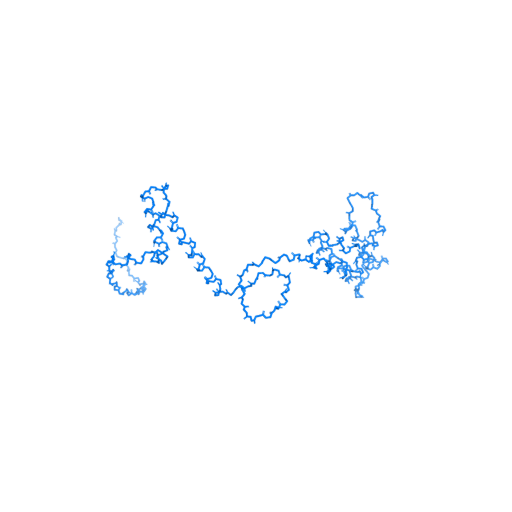 1 95 ? -22.415 -15.616 7.493 1.00 47.53 95 PRO A N 1
ATOM 753 C CA . PRO A 1 95 ? -22.819 -15.761 8.874 1.00 47.53 95 PRO A CA 1
ATOM 754 C C . PRO A 1 95 ? -23.656 -17.032 8.918 1.00 47.53 95 PRO A C 1
ATOM 756 O O . PRO A 1 95 ? -24.679 -17.125 8.238 1.00 47.53 95 PRO A O 1
ATOM 759 N N . ARG A 1 96 ? -23.200 -18.036 9.674 1.00 50.94 96 ARG A N 1
ATOM 760 C CA . ARG A 1 96 ? -24.077 -19.104 10.139 1.00 50.94 96 ARG A CA 1
ATOM 761 C C . ARG A 1 96 ? -25.136 -18.392 10.965 1.00 50.94 96 ARG A C 1
ATOM 763 O O . ARG A 1 96 ? -24.926 -18.107 12.140 1.00 50.94 96 ARG A O 1
ATOM 770 N N . ALA A 1 97 ? -26.207 -17.981 10.299 1.00 48.47 97 ALA A N 1
ATOM 771 C CA . ALA A 1 97 ? -27.353 -17.358 10.909 1.00 48.47 97 ALA A CA 1
ATOM 772 C C . ALA A 1 97 ? -28.009 -18.437 11.767 1.00 48.47 97 ALA A C 1
ATOM 774 O O . ALA A 1 97 ? -28.878 -19.169 11.312 1.00 48.47 97 ALA A O 1
ATOM 775 N N . ALA A 1 98 ? -27.548 -18.577 13.007 1.00 47.91 98 ALA A N 1
ATOM 776 C CA . ALA A 1 98 ? -28.419 -19.059 14.054 1.00 47.91 98 ALA A CA 1
ATOM 777 C C . ALA A 1 98 ? -29.473 -17.957 14.240 1.00 47.91 98 ALA A C 1
ATOM 779 O O . ALA A 1 98 ? -29.100 -16.819 14.556 1.00 47.91 98 ALA A O 1
ATOM 780 N N . PRO A 1 99 ? -30.764 -18.227 13.991 1.00 47.69 99 PRO A N 1
ATOM 781 C CA . PRO A 1 99 ? -31.795 -17.238 14.218 1.00 47.69 99 PRO A CA 1
ATOM 782 C C . PRO A 1 99 ? -31.958 -17.094 15.731 1.00 47.69 99 PRO A C 1
ATOM 784 O O . PRO A 1 99 ? -32.670 -17.856 16.374 1.00 47.69 99 PRO A O 1
ATOM 787 N N . VAL A 1 100 ? -31.290 -16.107 16.325 1.00 48.94 100 VAL A N 1
ATOM 788 C CA . VAL A 1 100 ? -31.712 -15.588 17.627 1.00 48.94 100 VAL A CA 1
ATOM 789 C C . VAL A 1 100 ? -32.882 -14.655 17.344 1.00 48.94 100 VAL A C 1
ATOM 791 O O . VAL A 1 100 ? -32.727 -13.450 17.160 1.00 48.94 100 VAL A O 1
ATOM 794 N N . THR A 1 101 ? -34.074 -15.240 17.255 1.00 47.62 101 THR A N 1
ATOM 795 C CA . THR A 1 101 ? -35.343 -14.520 17.334 1.00 47.62 101 THR A CA 1
ATOM 796 C C . THR A 1 101 ? -35.432 -13.848 18.701 1.00 47.62 101 THR A C 1
ATOM 798 O O . THR A 1 101 ? -35.799 -14.477 19.691 1.00 47.62 101 THR A O 1
ATOM 801 N N . ARG A 1 102 ? -35.104 -12.556 18.773 1.00 45.81 102 ARG A N 1
ATOM 802 C CA . ARG A 1 102 ? -35.675 -11.669 19.790 1.00 45.81 102 ARG A CA 1
ATOM 803 C C . ARG A 1 102 ? -36.783 -10.881 19.116 1.00 45.81 102 ARG A C 1
ATOM 805 O O . ARG A 1 102 ? -36.540 -10.137 18.171 1.00 45.81 102 ARG A O 1
ATOM 812 N N . GLY A 1 103 ? -38.003 -11.182 19.549 1.00 46.19 103 GLY A N 1
ATOM 813 C CA . GLY A 1 103 ? -39.238 -10.714 18.951 1.00 46.19 103 GLY A CA 1
ATOM 814 C C . GLY A 1 103 ? -39.347 -9.196 18.920 1.00 46.19 103 GLY A C 1
ATOM 815 O O . GLY A 1 103 ? -39.164 -8.528 19.929 1.00 46.19 103 GLY A O 1
ATOM 816 N N . LEU A 1 104 ? -39.693 -8.692 17.744 1.00 43.03 104 LEU A N 1
ATOM 817 C CA . LEU A 1 104 ? -40.860 -7.844 17.543 1.00 43.03 104 LEU A CA 1
ATOM 818 C C . LEU A 1 104 ? -41.183 -7.951 16.050 1.00 43.03 104 LEU A C 1
ATOM 820 O O . LEU A 1 104 ? -40.468 -7.417 15.206 1.00 43.03 104 LEU A O 1
ATOM 824 N N . GLN A 1 105 ? -42.177 -8.774 15.727 1.00 40.44 105 GLN A N 1
ATOM 825 C CA . GLN A 1 105 ? -42.713 -8.874 14.375 1.00 40.44 105 GLN A CA 1
ATOM 826 C C . GLN A 1 105 ? -43.613 -7.656 14.157 1.00 40.44 105 GLN A C 1
ATOM 828 O O . GLN A 1 105 ? -44.662 -7.563 14.784 1.00 40.44 105 GLN A O 1
ATOM 833 N N . ASP A 1 106 ? -43.197 -6.738 13.287 1.00 44.00 106 ASP A N 1
ATOM 834 C CA . ASP A 1 106 ? -44.113 -5.821 12.604 1.00 44.00 106 ASP A CA 1
ATOM 835 C C . ASP A 1 106 ? -44.561 -6.510 11.301 1.00 44.00 106 ASP A C 1
ATOM 837 O O . ASP A 1 106 ? -43.707 -6.810 10.454 1.00 44.00 106 ASP A O 1
ATOM 841 N N . PRO A 1 107 ? -45.858 -6.799 11.102 1.00 43.53 107 PRO A N 1
ATOM 842 C CA . PRO A 1 107 ? -46.345 -7.388 9.865 1.00 43.53 107 PRO A CA 1
ATOM 843 C C . PRO A 1 107 ? -46.503 -6.282 8.814 1.00 43.53 107 PRO A C 1
ATOM 845 O O . PRO A 1 107 ? -47.384 -5.434 8.924 1.00 43.53 107 PRO A O 1
ATOM 848 N N . GLY A 1 108 ? -45.653 -6.277 7.784 1.00 46.56 108 GLY A N 1
ATOM 849 C CA . GLY A 1 108 ? -45.881 -5.423 6.608 1.00 46.56 108 GLY A CA 1
ATOM 850 C C . GLY A 1 108 ? -44.656 -4.898 5.866 1.00 46.56 108 GLY A C 1
ATOM 851 O O . GLY A 1 108 ? -44.823 -4.131 4.921 1.00 46.56 108 GLY A O 1
ATOM 852 N N . ARG A 1 109 ? -43.425 -5.271 6.241 1.00 42.66 109 ARG A N 1
ATOM 853 C CA . ARG A 1 109 ? -42.230 -4.811 5.520 1.00 42.66 109 ARG A CA 1
ATOM 854 C C . ARG A 1 109 ? -41.486 -5.972 4.871 1.00 42.66 109 ARG A C 1
ATOM 856 O O . ARG A 1 109 ? -40.812 -6.737 5.552 1.00 42.66 109 ARG A O 1
ATOM 863 N N . GLU A 1 110 ? -41.598 -6.048 3.545 1.00 45.03 110 GLU A N 1
ATOM 864 C CA . GLU A 1 110 ? -40.755 -6.856 2.656 1.00 45.03 110 GLU A CA 1
ATOM 865 C C . GLU A 1 110 ? -39.281 -6.829 3.113 1.00 45.03 110 GLU A C 1
ATOM 867 O O . GLU A 1 110 ? -38.759 -5.745 3.429 1.00 45.03 110 GLU A O 1
ATOM 872 N N . PRO A 1 111 ? -38.584 -7.981 3.158 1.00 44.00 111 PRO A N 1
ATOM 873 C CA . PRO A 1 111 ? -37.201 -8.052 3.597 1.00 44.00 111 PRO A CA 1
ATOM 874 C C . PRO A 1 111 ? -36.299 -7.420 2.535 1.00 44.00 111 PRO A C 1
ATOM 876 O O . PRO A 1 111 ? -35.755 -8.085 1.657 1.00 44.00 111 PRO A O 1
ATOM 879 N N . GLN A 1 112 ? -36.114 -6.103 2.618 1.00 48.22 112 GLN A N 1
ATOM 880 C CA . GLN A 1 112 ? -35.097 -5.429 1.825 1.00 48.22 112 GLN A CA 1
ATOM 881 C C . GLN A 1 112 ? -33.729 -5.972 2.236 1.00 48.22 112 GLN A C 1
ATOM 883 O O . GLN A 1 112 ? -33.305 -5.814 3.386 1.00 48.22 112 GLN A O 1
ATOM 888 N N . LEU A 1 113 ? -33.065 -6.624 1.280 1.00 50.47 113 LEU A N 1
ATOM 889 C CA . LEU A 1 113 ? -31.695 -7.114 1.356 1.00 50.47 113 LEU A CA 1
ATOM 890 C C . LEU A 1 113 ? -30.786 -5.972 1.845 1.00 50.47 113 LEU A C 1
ATOM 892 O O . LEU A 1 113 ? -30.417 -5.079 1.082 1.00 50.47 113 LEU A O 1
ATOM 896 N N . ARG A 1 114 ? -30.464 -5.941 3.142 1.00 52.69 114 ARG A N 1
ATOM 897 C CA . ARG A 1 114 ? -29.589 -4.902 3.695 1.00 52.69 114 ARG A CA 1
ATOM 898 C C . ARG A 1 114 ? -28.138 -5.245 3.353 1.00 52.69 114 ARG A C 1
ATOM 900 O O . ARG A 1 114 ? -27.688 -6.329 3.725 1.00 52.69 114 ARG A O 1
ATOM 907 N N . PRO A 1 115 ? -27.375 -4.348 2.703 1.00 48.00 115 PRO A N 1
ATOM 908 C CA . PRO A 1 115 ? -25.961 -4.591 2.459 1.00 48.00 115 PRO A CA 1
ATOM 909 C C . PRO A 1 115 ? -25.216 -4.701 3.794 1.00 48.00 115 PRO A C 1
ATOM 911 O O . PRO A 1 115 ? -25.345 -3.824 4.648 1.00 48.00 115 PRO A O 1
ATOM 914 N N . SER A 1 116 ? -24.431 -5.767 3.960 1.00 57.34 116 SER A N 1
ATOM 915 C CA . SER A 1 116 ? -23.695 -6.161 5.172 1.00 57.34 116 SER A CA 1
ATOM 916 C C . SER A 1 116 ? -22.513 -5.244 5.517 1.00 57.34 116 SER A C 1
ATOM 918 O O . SER A 1 116 ? -21.385 -5.693 5.701 1.00 57.34 116 SER A O 1
ATOM 920 N N . HIS A 1 117 ? -22.762 -3.945 5.616 1.00 60.19 117 HIS A N 1
ATOM 921 C CA . HIS A 1 117 ? -21.834 -2.986 6.189 1.00 60.19 117 HIS A CA 1
ATOM 922 C C . HIS A 1 117 ? -22.473 -2.428 7.458 1.00 60.19 117 HIS A C 1
ATOM 924 O O . HIS A 1 117 ? -23.578 -1.888 7.429 1.00 60.19 117 HIS A O 1
ATOM 930 N N . TRP A 1 118 ? -21.786 -2.572 8.590 1.00 54.78 118 TRP A N 1
ATOM 931 C CA . TRP A 1 118 ? -22.147 -1.870 9.818 1.00 54.78 118 TRP A CA 1
ATOM 932 C C . TRP A 1 118 ? -21.717 -0.412 9.677 1.00 54.78 118 TRP A C 1
ATOM 934 O O . TRP A 1 118 ? -20.713 0.020 10.236 1.00 54.78 118 TRP A O 1
ATOM 944 N N . PHE A 1 119 ? -22.450 0.346 8.868 1.00 52.81 119 PHE A N 1
ATOM 945 C CA . PHE A 1 119 ? -22.448 1.791 9.003 1.00 52.81 119 PHE A CA 1
ATOM 946 C C . PHE A 1 119 ? -23.353 2.122 10.187 1.00 52.81 119 PHE A C 1
ATOM 948 O O . PHE A 1 119 ? -24.503 1.674 10.226 1.00 52.81 119 PHE A O 1
ATOM 955 N N . CYS A 1 120 ? -22.853 2.875 11.170 1.00 72.25 120 CYS A N 1
ATOM 956 C CA . CYS A 1 120 ? -23.732 3.456 12.178 1.00 72.25 120 CYS A CA 1
ATOM 957 C C . CYS A 1 120 ? -24.774 4.286 11.429 1.00 72.25 120 CYS A C 1
ATOM 959 O O . CYS A 1 120 ? -24.418 5.263 10.770 1.00 72.25 120 CYS A O 1
ATOM 961 N N . ARG A 1 121 ? -26.050 3.884 11.484 1.00 70.94 121 ARG A N 1
ATOM 962 C CA . ARG A 1 121 ? -27.132 4.685 10.907 1.00 70.94 121 ARG A CA 1
ATOM 963 C C . ARG A 1 121 ? -27.033 6.069 11.538 1.00 70.94 121 ARG A C 1
ATOM 965 O O . ARG A 1 121 ? -27.108 6.176 12.760 1.00 70.94 121 ARG A O 1
ATOM 972 N N . GLN A 1 122 ? -26.835 7.105 10.726 1.00 75.44 122 GLN A N 1
ATOM 973 C CA . GLN A 1 122 ? -26.909 8.470 11.228 1.00 75.44 122 GLN A CA 1
ATOM 974 C C . GLN A 1 122 ? -28.322 8.675 11.772 1.00 75.44 122 GLN A C 1
ATOM 976 O O . GLN A 1 122 ? -29.299 8.603 11.027 1.00 75.44 122 GLN A O 1
ATOM 981 N N . ILE A 1 123 ? -28.422 8.841 13.086 1.00 82.25 123 ILE A N 1
ATOM 982 C CA . ILE A 1 123 ? -29.656 9.263 13.736 1.00 82.25 123 ILE A CA 1
ATOM 983 C C . ILE A 1 123 ? -29.826 10.758 13.499 1.00 82.25 123 ILE A C 1
ATOM 985 O O . ILE A 1 123 ? -28.848 11.510 13.421 1.00 82.25 123 ILE A O 1
ATOM 989 N N . SER A 1 124 ? -31.068 11.194 13.338 1.00 81.88 124 SER A N 1
ATOM 990 C CA . SER A 1 124 ? -31.348 12.616 13.171 1.00 81.88 124 SER A CA 1
ATOM 991 C C . SER A 1 124 ? -31.022 13.382 14.459 1.00 81.88 124 SER A C 1
ATOM 993 O O . SER A 1 124 ? -30.953 12.817 15.552 1.00 81.88 124 SER A O 1
ATOM 995 N N . VAL A 1 125 ? -30.845 14.702 14.360 1.00 81.88 125 VAL A N 1
ATOM 996 C CA . VAL A 1 125 ? -30.599 15.549 15.542 1.00 81.88 125 VAL A CA 1
ATOM 997 C C . VAL A 1 125 ? -31.775 15.487 16.527 1.00 81.88 125 VAL A C 1
ATOM 999 O O . VAL A 1 125 ? -31.566 15.578 17.737 1.00 81.88 125 VAL A O 1
ATOM 1002 N N . SER A 1 126 ? -33.006 15.306 16.036 1.00 82.31 126 SER A N 1
ATOM 1003 C CA . SER A 1 126 ? -34.185 15.117 16.885 1.00 82.31 126 SER A CA 1
ATOM 1004 C C . SER A 1 126 ? -34.184 13.752 17.575 1.00 82.31 126 SER A C 1
ATOM 1006 O O . SER A 1 126 ? -34.445 13.707 18.773 1.00 82.31 126 SER A O 1
ATOM 1008 N N . GLU A 1 127 ? -33.816 1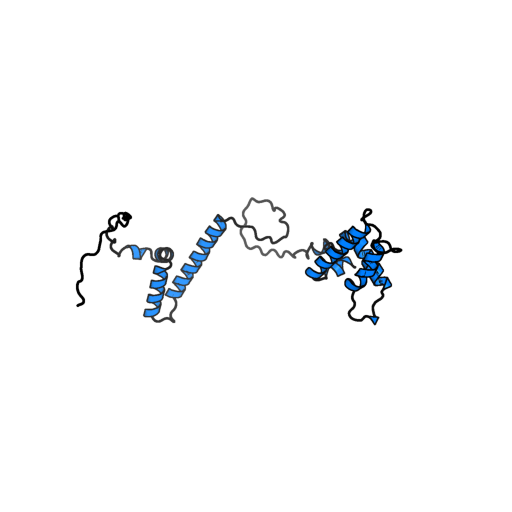2.671 16.876 1.00 82.25 127 GLU A N 1
ATOM 1009 C CA . GLU A 1 127 ? -33.654 11.330 17.462 1.00 82.25 127 GLU A CA 1
ATOM 1010 C C . GLU A 1 127 ? -32.542 11.310 18.522 1.00 82.25 127 GLU A C 1
ATOM 1012 O O . GLU A 1 127 ? -32.761 10.819 19.625 1.00 82.25 127 GLU A O 1
ATOM 1017 N N . PHE A 1 128 ? -31.385 11.922 18.246 1.00 79.75 128 PHE A N 1
ATOM 1018 C CA . PHE A 1 128 ? -30.287 12.052 19.211 1.00 79.75 128 PHE A CA 1
ATOM 1019 C C . PHE A 1 128 ? -30.713 12.815 20.468 1.00 79.75 128 PHE A C 1
ATOM 1021 O O . PHE A 1 128 ? -30.412 12.400 21.585 1.00 79.75 128 PHE A O 1
ATOM 1028 N N . ARG A 1 129 ? -31.435 13.932 20.303 1.00 77.19 129 ARG A N 1
ATOM 1029 C CA . ARG A 1 129 ? -31.948 14.707 21.439 1.00 77.19 129 ARG A CA 1
ATOM 1030 C C . ARG A 1 129 ? -32.997 13.928 22.223 1.00 77.19 129 ARG A C 1
ATOM 1032 O O . ARG A 1 129 ? -32.947 13.967 23.445 1.00 77.19 129 ARG A O 1
ATOM 1039 N N . ALA A 1 130 ? -33.903 13.219 21.552 1.00 77.00 130 ALA A N 1
ATOM 1040 C CA . ALA A 1 130 ? -34.921 12.404 22.206 1.00 77.00 130 ALA A CA 1
ATOM 1041 C C . ALA A 1 130 ? -34.289 11.255 23.005 1.00 77.00 130 ALA A C 1
ATOM 1043 O O . ALA A 1 130 ? -34.576 11.125 24.191 1.00 77.00 130 ALA A O 1
ATOM 1044 N N . GLN A 1 131 ? -33.368 10.502 22.395 1.00 74.56 131 GLN A N 1
ATOM 1045 C CA . GLN A 1 131 ? -32.642 9.411 23.049 1.00 74.56 131 GLN A CA 1
ATOM 1046 C C . GLN A 1 131 ? -31.781 9.927 24.206 1.00 74.56 131 GLN A C 1
ATOM 1048 O O . GLN A 1 131 ? -31.832 9.396 25.314 1.00 74.56 131 GLN A O 1
ATOM 1053 N N . GLY A 1 132 ? -31.048 11.019 23.978 1.00 72.06 132 GLY A N 1
ATOM 1054 C CA . GLY A 1 132 ? -30.260 11.683 25.005 1.00 72.06 132 GLY A CA 1
ATOM 1055 C C . GLY A 1 132 ? -31.126 12.143 26.172 1.00 72.06 132 GLY A C 1
ATOM 1056 O O . GLY A 1 132 ? -30.746 11.932 27.315 1.00 72.06 132 GLY A O 1
ATOM 1057 N N . GLN A 1 133 ? -32.306 12.713 25.925 1.00 68.44 133 GLN A N 1
ATOM 1058 C CA . GLN A 1 133 ? -33.224 13.143 26.982 1.00 68.44 133 GLN A CA 1
ATOM 1059 C C . GLN A 1 133 ? -33.870 11.967 27.721 1.00 68.44 133 GLN A C 1
ATOM 1061 O O . GLN A 1 133 ? -33.979 12.030 28.941 1.00 68.44 133 GLN A O 1
ATOM 1066 N N . SER A 1 134 ? -34.281 10.898 27.034 1.00 65.50 134 SER A N 1
ATOM 1067 C CA . SER A 1 134 ? -34.947 9.754 27.667 1.00 65.50 134 SER A CA 1
ATOM 1068 C C . SER A 1 134 ? -33.981 8.875 28.459 1.00 65.50 134 SER A C 1
ATOM 1070 O O . SER A 1 134 ? -34.259 8.549 29.612 1.00 65.50 134 SER A O 1
ATOM 1072 N N . GLU A 1 135 ? -32.830 8.528 27.880 1.00 69.50 135 GLU A N 1
ATOM 1073 C CA . GLU A 1 135 ? -31.842 7.655 28.522 1.00 69.50 135 GLU A CA 1
ATOM 1074 C C . GLU A 1 135 ? -31.111 8.381 29.655 1.00 69.50 135 GLU A C 1
ATOM 1076 O O . GLU A 1 135 ? -30.960 7.820 30.742 1.00 69.50 135 GLU A O 1
ATOM 1081 N N . SER A 1 136 ? -30.731 9.654 29.464 1.00 75.81 136 SER A N 1
ATOM 1082 C CA . SER A 1 136 ? -30.117 10.429 30.553 1.00 75.81 136 SER A CA 1
ATOM 1083 C C . SER A 1 136 ? -31.097 10.677 31.694 1.00 75.81 136 SER A C 1
ATOM 1085 O O . SER A 1 136 ? -30.712 10.581 32.857 1.00 75.81 136 SER A O 1
ATOM 1087 N N . ARG A 1 137 ? -32.379 10.934 31.399 1.00 79.12 137 ARG A N 1
ATOM 1088 C CA . ARG A 1 137 ? -33.397 11.102 32.438 1.00 79.12 137 ARG A CA 1
ATOM 1089 C C . ARG A 1 137 ? -33.625 9.808 33.210 1.00 79.12 137 ARG A C 1
ATOM 1091 O O . ARG A 1 137 ? -33.682 9.863 34.433 1.00 79.12 137 ARG A O 1
ATOM 1098 N N . ALA A 1 138 ? -33.705 8.663 32.533 1.00 80.06 138 ALA A N 1
ATOM 1099 C CA . ALA A 1 138 ? -33.819 7.363 33.192 1.00 80.06 138 ALA A CA 1
ATOM 1100 C C . ALA A 1 138 ? -32.605 7.069 34.095 1.00 80.06 138 ALA A C 1
ATOM 1102 O O . ALA A 1 138 ? -32.777 6.659 35.241 1.00 80.06 138 ALA A O 1
ATOM 1103 N N . ALA A 1 139 ? -31.388 7.366 33.629 1.00 82.62 139 ALA A N 1
ATOM 1104 C CA . ALA A 1 139 ? -30.169 7.215 34.424 1.00 82.62 139 ALA A CA 1
ATOM 1105 C C . ALA A 1 139 ? -30.126 8.160 35.642 1.00 82.62 139 ALA A C 1
ATOM 1107 O O . ALA A 1 139 ? -29.717 7.752 36.727 1.00 82.62 139 ALA A O 1
ATOM 1108 N N . LEU A 1 140 ? -30.587 9.408 35.497 1.00 83.19 140 LEU A N 1
ATOM 1109 C CA . LEU A 1 140 ? -30.684 10.366 36.605 1.00 83.19 140 LEU A CA 1
ATOM 1110 C C . LEU A 1 140 ? -31.725 9.947 37.652 1.00 83.19 140 LEU A C 1
ATOM 1112 O O . LEU A 1 140 ? -31.514 10.184 38.840 1.00 83.19 140 LEU A O 1
ATOM 1116 N N . LEU A 1 141 ? -32.825 9.317 37.229 1.00 82.00 141 LEU A N 1
ATOM 1117 C CA . LEU A 1 141 ? -33.817 8.736 38.136 1.00 82.00 141 LEU A CA 1
ATOM 1118 C C . LEU A 1 141 ? -33.231 7.559 38.918 1.00 82.00 141 LEU A C 1
ATOM 1120 O O . LEU A 1 141 ? -33.305 7.562 40.142 1.00 82.00 141 LEU A O 1
ATOM 1124 N N . ALA A 1 142 ? -32.559 6.631 38.234 1.00 83.75 142 ALA A N 1
ATOM 1125 C CA . ALA A 1 142 ? -31.874 5.514 38.883 1.00 83.75 142 ALA A CA 1
ATOM 1126 C C . ALA A 1 142 ? -30.788 5.985 39.869 1.00 83.75 142 ALA A C 1
ATOM 1128 O O . ALA A 1 142 ? -30.600 5.384 40.924 1.00 83.75 142 ALA A O 1
ATOM 1129 N N . LEU A 1 143 ? -30.097 7.092 39.568 1.00 85.06 143 LEU A N 1
ATOM 1130 C CA . LEU A 1 143 ? -29.133 7.703 40.485 1.00 85.06 143 LEU A CA 1
ATOM 1131 C C . LEU A 1 143 ? -29.813 8.296 41.726 1.00 85.06 143 LEU A C 1
ATOM 1133 O O . LEU A 1 143 ? -29.288 8.159 42.829 1.00 85.06 143 LEU A O 1
ATOM 1137 N N . LEU A 1 144 ? -30.964 8.956 41.564 1.00 83.31 144 LEU A N 1
ATOM 1138 C CA . LEU A 1 144 ? -31.739 9.468 42.695 1.00 83.31 144 LEU A CA 1
ATOM 1139 C C . LEU A 1 144 ? -32.234 8.325 43.590 1.00 83.31 144 LEU A C 1
ATOM 11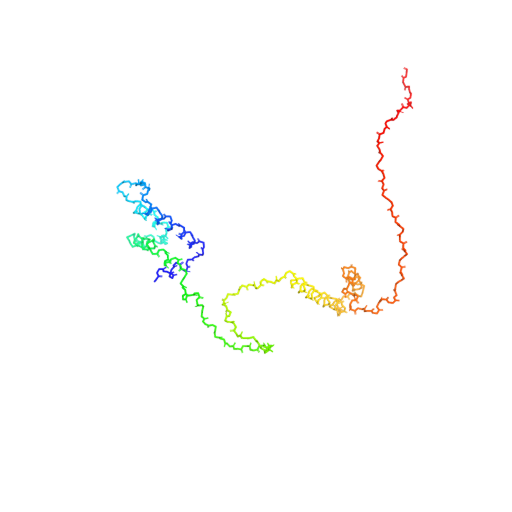41 O O . LEU A 1 144 ? -32.177 8.457 44.809 1.00 83.31 144 LEU A O 1
ATOM 1145 N N . ASP A 1 145 ? -32.654 7.213 42.993 1.00 82.38 145 ASP A N 1
ATOM 1146 C CA . ASP A 1 145 ? -33.107 6.020 43.713 1.00 82.38 145 ASP A CA 1
ATOM 1147 C C . ASP A 1 145 ? -31.966 5.351 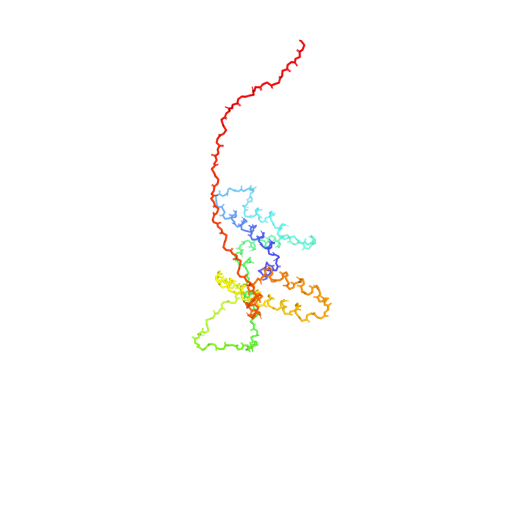44.468 1.00 82.38 145 ASP A C 1
ATOM 1149 O O . ASP A 1 145 ? -32.089 5.109 45.662 1.00 82.38 145 ASP A O 1
ATOM 1153 N N . GLY A 1 146 ? -30.805 5.185 43.827 1.00 82.94 146 GLY A N 1
ATOM 1154 C CA . GLY A 1 146 ? -29.599 4.706 44.502 1.00 82.94 146 GLY A CA 1
ATOM 1155 C C . GLY A 1 146 ? -29.246 5.572 45.714 1.00 82.94 146 GLY A C 1
ATOM 1156 O O . GLY A 1 146 ? -29.039 5.058 46.805 1.00 82.94 146 GLY A O 1
ATOM 1157 N N . LEU A 1 147 ? -29.310 6.903 45.581 1.00 81.81 147 LEU A N 1
ATOM 1158 C CA . LEU A 1 147 ? -29.083 7.813 46.710 1.00 81.81 147 LEU A CA 1
ATOM 1159 C C . LEU A 1 147 ? -30.136 7.693 47.825 1.00 81.81 147 LEU A C 1
ATOM 1161 O O . LEU A 1 147 ? -29.836 8.037 48.972 1.00 81.81 147 LEU A O 1
ATOM 1165 N N . LEU A 1 148 ? -31.363 7.269 47.507 1.00 77.69 148 LEU A N 1
ATOM 1166 C CA . LEU A 1 148 ? -32.456 7.054 48.458 1.00 77.69 148 LEU A CA 1
ATOM 1167 C C . LEU A 1 148 ? -32.414 5.665 49.107 1.00 77.69 148 LEU A C 1
ATOM 1169 O O . LEU A 1 148 ? -32.802 5.558 50.269 1.00 77.69 148 LEU A O 1
ATOM 1173 N N . ASP A 1 149 ? -31.872 4.659 48.433 1.00 77.88 149 ASP A N 1
ATOM 1174 C CA . ASP A 1 149 ? -31.781 3.278 48.921 1.00 77.88 149 ASP A CA 1
ATOM 1175 C C . ASP A 1 149 ? -30.420 2.964 49.566 1.00 77.88 149 ASP A C 1
ATOM 1177 O O . ASP A 1 149 ? -30.285 2.003 50.325 1.00 77.88 149 ASP A O 1
ATOM 1181 N N . ASP A 1 150 ? -29.412 3.816 49.352 1.00 75.44 150 ASP A N 1
ATOM 1182 C CA . ASP A 1 150 ? -28.088 3.681 49.955 1.00 75.44 150 ASP A CA 1
ATOM 1183 C C . ASP A 1 150 ? -28.162 3.748 51.495 1.00 75.44 150 ASP A C 1
ATOM 1185 O O . ASP A 1 150 ? -28.294 4.818 52.105 1.00 75.44 150 ASP A O 1
ATOM 1189 N N . GLY A 1 151 ? -28.037 2.581 52.137 1.00 70.38 151 GLY A N 1
ATOM 1190 C CA . GLY A 1 151 ? -27.991 2.407 53.597 1.00 70.38 151 GLY A CA 1
ATOM 1191 C C . GLY A 1 151 ? -26.608 2.610 54.229 1.00 70.38 151 GLY A C 1
ATOM 1192 O O . GLY A 1 151 ? -26.466 2.528 55.444 1.00 70.38 151 GLY A O 1
ATOM 1193 N N . ARG A 1 152 ? -25.573 2.872 53.419 1.00 71.81 152 ARG A N 1
ATOM 1194 C CA . ARG A 1 152 ? -24.178 3.057 53.870 1.00 71.81 152 ARG A CA 1
ATOM 1195 C C . ARG A 1 152 ? -23.821 4.509 54.211 1.00 71.81 152 ARG A C 1
ATOM 1197 O O . ARG A 1 152 ? -22.737 4.763 54.723 1.00 71.81 152 ARG A O 1
ATOM 1204 N N . MET A 1 153 ? -24.700 5.462 53.895 1.00 66.62 153 MET A N 1
ATOM 1205 C CA . MET A 1 153 ? -24.443 6.898 54.037 1.00 66.62 153 MET A CA 1
ATOM 1206 C C . MET A 1 153 ? -25.104 7.459 55.299 1.00 66.62 153 MET A C 1
ATOM 1208 O O . MET A 1 153 ? -26.259 7.155 55.595 1.00 66.62 153 MET A O 1
ATOM 1212 N N . ASN A 1 154 ? -24.416 8.365 56.000 1.00 77.56 154 ASN A N 1
ATOM 1213 C CA . ASN A 1 154 ? -25.001 9.078 57.135 1.00 77.56 154 ASN A CA 1
ATOM 1214 C C . ASN A 1 154 ? -26.214 9.914 56.691 1.00 77.56 154 ASN A C 1
ATOM 1216 O O . ASN A 1 154 ? -26.181 10.594 55.662 1.00 77.56 154 ASN A O 1
ATOM 1220 N N . GLN A 1 155 ? -27.275 9.947 57.504 1.00 76.00 155 GLN A N 1
ATOM 1221 C CA . GLN A 1 155 ? -28.540 10.621 57.166 1.00 76.00 155 GLN A CA 1
ATOM 1222 C C . GLN A 1 155 ? -28.349 12.110 56.804 1.00 76.00 155 GLN A C 1
ATOM 1224 O O . GLN A 1 155 ? -29.016 12.640 55.913 1.00 76.00 155 GLN A O 1
ATOM 1229 N N . ARG A 1 156 ? -27.368 12.774 57.432 1.00 76.56 156 ARG A N 1
ATOM 1230 C CA . ARG A 1 156 ? -26.975 14.163 57.131 1.00 76.56 156 ARG A CA 1
ATOM 1231 C C . ARG A 1 156 ? -26.363 14.323 55.735 1.00 76.56 156 ARG A C 1
ATOM 1233 O O . ARG A 1 156 ? -26.617 15.321 55.064 1.00 76.56 156 ARG A O 1
ATOM 1240 N N . GLU A 1 157 ? -25.568 13.362 55.282 1.00 78.69 157 GLU A N 1
ATOM 1241 C CA . GLU A 1 157 ? -24.906 13.389 53.972 1.00 78.69 157 GLU A CA 1
ATOM 1242 C C . GLU A 1 157 ? -25.878 13.046 52.850 1.00 78.69 157 GLU A C 1
ATOM 1244 O O . GLU A 1 157 ? -25.891 13.719 51.819 1.00 78.69 157 GLU A O 1
ATOM 1249 N N . LYS A 1 158 ? -26.760 12.075 53.094 1.00 82.25 158 LYS A N 1
ATOM 1250 C CA . LYS A 1 158 ? -27.868 11.726 52.202 1.00 82.25 158 LYS A CA 1
ATOM 1251 C C . LYS A 1 158 ? -28.745 12.944 51.911 1.00 82.25 158 LYS A C 1
ATOM 1253 O O . LYS A 1 158 ? -28.953 13.306 50.755 1.00 82.25 158 LYS A O 1
ATOM 1258 N N . GLN A 1 159 ? -29.145 13.681 52.950 1.00 78.00 159 GLN A N 1
ATOM 1259 C CA . GLN A 1 159 ? -29.906 14.924 52.787 1.00 78.00 159 GLN A CA 1
ATOM 1260 C C . GLN A 1 159 ? -29.127 16.024 52.046 1.00 78.00 159 GLN A C 1
ATOM 1262 O O . GLN A 1 159 ? -29.725 16.780 51.280 1.00 78.00 159 GLN A O 1
ATOM 1267 N N . ARG A 1 160 ? -27.804 16.136 52.241 1.00 83.00 160 ARG A N 1
ATOM 1268 C CA . ARG A 1 160 ? -26.966 17.099 51.498 1.00 83.00 160 ARG A CA 1
ATOM 1269 C C . ARG A 1 160 ? -26.912 16.762 50.007 1.00 83.00 160 ARG A C 1
ATOM 1271 O O . ARG A 1 160 ? -27.133 17.655 49.190 1.00 83.00 160 ARG A O 1
ATOM 1278 N N . LYS A 1 161 ? -26.695 15.491 49.658 1.00 82.94 161 LYS A N 1
ATOM 1279 C CA . LYS A 1 161 ? -26.656 15.021 48.265 1.00 82.94 161 LYS A CA 1
ATOM 1280 C C . LYS A 1 161 ? -28.013 15.162 47.573 1.00 82.94 161 LYS A C 1
ATOM 1282 O O . LYS A 1 161 ? -28.061 15.657 46.454 1.00 82.94 161 LYS A O 1
ATOM 1287 N N . ILE A 1 162 ? -29.118 14.861 48.260 1.00 84.38 162 ILE A N 1
ATOM 1288 C CA . ILE A 1 162 ? -30.476 15.068 47.724 1.00 84.38 162 ILE A CA 1
ATOM 1289 C C . ILE A 1 162 ? -30.764 16.561 47.501 1.00 84.38 162 ILE A C 1
ATOM 1291 O O . ILE A 1 162 ? -31.296 16.944 46.459 1.00 84.38 162 ILE A O 1
ATOM 1295 N N . LYS A 1 163 ? -30.365 17.444 48.429 1.00 82.94 163 LYS A N 1
ATOM 1296 C CA . LYS A 1 163 ? -30.494 18.902 48.242 1.00 82.94 163 LYS A CA 1
ATOM 1297 C C . LYS A 1 163 ? -29.670 19.405 47.055 1.00 82.94 163 LYS A C 1
ATOM 1299 O O . LYS A 1 163 ? -30.140 20.269 46.316 1.00 82.94 163 LYS A O 1
ATOM 1304 N N . GLN A 1 164 ? -28.467 18.867 46.865 1.00 85.31 164 GLN A N 1
ATOM 1305 C CA . GLN A 1 164 ? -27.619 19.177 45.716 1.00 85.31 164 GLN A CA 1
ATOM 1306 C C . GLN A 1 164 ? -28.243 18.676 44.408 1.00 85.31 164 GLN A C 1
ATOM 1308 O O . GLN A 1 164 ? -28.301 19.434 43.443 1.00 85.31 164 GLN A O 1
ATOM 1313 N N . PHE A 1 165 ? -28.794 17.460 44.403 1.00 85.31 165 PHE A N 1
ATOM 1314 C CA . PHE A 1 165 ? -29.505 16.889 43.260 1.00 85.31 165 PHE A CA 1
ATOM 1315 C C . PHE A 1 165 ? -30.727 17.734 42.883 1.00 85.31 165 PHE A C 1
ATOM 1317 O O . PHE A 1 165 ? -30.883 18.105 41.724 1.00 85.31 165 PHE A O 1
ATOM 1324 N N . ARG A 1 166 ? -31.533 18.153 43.868 1.00 83.94 166 ARG A N 1
ATOM 1325 C CA . ARG A 1 166 ? -32.678 19.057 43.661 1.00 83.94 166 ARG A CA 1
ATOM 1326 C C . ARG A 1 166 ? -32.267 20.406 43.059 1.00 83.94 166 ARG A C 1
ATOM 1328 O O . ARG A 1 166 ? -33.033 20.986 42.298 1.00 83.94 166 ARG A O 1
ATOM 1335 N N . LYS A 1 167 ? -31.083 20.922 43.411 1.00 84.25 167 LYS A N 1
ATOM 1336 C CA . LYS A 1 167 ? -30.552 22.185 42.871 1.00 84.25 167 LYS A CA 1
ATOM 1337 C C . LYS A 1 167 ? -30.033 22.028 41.437 1.00 84.25 167 LYS A C 1
ATOM 1339 O O . LYS A 1 167 ? -30.199 22.949 40.648 1.00 84.25 167 LYS A O 1
ATOM 1344 N N . ALA A 1 168 ? -29.399 20.900 41.124 1.00 81.38 168 ALA A N 1
ATOM 1345 C CA . ALA A 1 168 ? -28.815 20.639 39.809 1.00 81.38 168 ALA A CA 1
ATOM 1346 C C . ALA A 1 168 ? -29.858 20.183 38.772 1.00 81.38 168 ALA A C 1
ATOM 1348 O O . ALA A 1 168 ? -29.783 20.591 37.618 1.00 81.38 168 ALA A O 1
ATOM 1349 N N . TYR A 1 169 ? -30.842 19.380 39.189 1.00 81.88 169 TYR A N 1
ATOM 1350 C CA . TYR A 1 169 ? -31.837 18.755 38.311 1.00 81.88 169 TYR A CA 1
ATOM 1351 C C . TYR A 1 169 ? -33.256 18.855 38.909 1.00 81.88 169 TYR A C 1
ATOM 1353 O O . TYR A 1 169 ? -33.836 17.847 39.332 1.00 81.88 169 TYR A O 1
ATOM 1361 N N . PRO A 1 170 ? -33.841 20.069 38.967 1.00 79.12 170 PRO A N 1
ATOM 1362 C CA . PRO A 1 170 ? -35.136 20.302 39.612 1.00 79.12 170 PRO A CA 1
ATOM 1363 C C . PRO A 1 170 ? -36.291 19.550 38.936 1.00 79.12 170 PRO A C 1
ATOM 1365 O O . PRO A 1 170 ? -37.199 19.084 39.624 1.00 79.12 170 PRO A O 1
ATOM 1368 N N . ASP A 1 171 ? -36.249 19.385 37.614 1.00 77.31 171 ASP A N 1
ATOM 1369 C CA . ASP A 1 171 ? -37.343 18.779 36.842 1.00 77.31 171 ASP A CA 1
ATOM 1370 C C . ASP A 1 171 ? -37.417 17.258 37.031 1.00 77.31 171 ASP A C 1
ATOM 1372 O O . ASP A 1 171 ? -38.502 16.686 37.135 1.00 77.31 171 ASP A O 1
ATOM 1376 N N . VAL A 1 172 ? -36.258 16.605 37.166 1.00 81.06 172 VAL A N 1
ATOM 1377 C CA . VAL A 1 172 ? -36.164 15.166 37.454 1.00 81.06 172 VAL A CA 1
ATOM 1378 C C . VAL A 1 172 ? -36.658 14.877 38.875 1.00 81.06 172 VAL A C 1
ATOM 1380 O O . VAL A 1 172 ? -37.465 13.967 39.069 1.00 81.06 172 VAL A O 1
ATOM 1383 N N . TYR A 1 173 ? -36.261 15.704 39.851 1.00 79.50 173 TYR A N 1
ATOM 1384 C CA . TYR A 1 173 ? -36.711 15.589 41.243 1.00 79.50 173 TYR A CA 1
ATOM 1385 C C . TYR A 1 173 ? -38.231 15.786 41.386 1.00 79.50 173 TYR A C 1
ATOM 1387 O O . TYR A 1 173 ? -38.898 14.990 42.046 1.00 79.50 173 TYR A O 1
ATOM 1395 N N . ARG A 1 174 ? -38.800 16.801 40.716 1.00 76.56 174 ARG A N 1
ATOM 1396 C CA . ARG A 1 174 ? -40.254 17.054 40.692 1.00 76.56 174 ARG A CA 1
ATOM 1397 C C . ARG A 1 174 ? -41.047 15.899 40.086 1.00 76.56 174 ARG A C 1
ATOM 1399 O O . ARG A 1 174 ? -42.131 15.603 40.567 1.00 76.56 174 ARG A O 1
ATOM 1406 N N . SER A 1 175 ? -40.504 15.223 39.072 1.00 73.06 175 SER A N 1
ATOM 1407 C CA . SER A 1 175 ? -41.184 14.071 38.467 1.00 73.06 175 SER A CA 1
ATOM 1408 C C . SER A 1 175 ? -41.224 12.814 39.343 1.00 73.06 175 SER A C 1
ATOM 1410 O O . SER A 1 175 ? -42.028 11.933 39.066 1.00 73.06 175 SER A O 1
ATOM 1412 N N . ARG A 1 176 ? -40.395 12.725 40.396 1.00 72.88 176 ARG A N 1
ATOM 1413 C CA . ARG A 1 176 ? -40.416 11.609 41.365 1.00 72.88 176 ARG A CA 1
ATOM 1414 C C . ARG A 1 176 ? -41.243 11.886 42.610 1.00 72.88 176 ARG A C 1
ATOM 1416 O O . ARG A 1 176 ? -41.810 10.952 43.158 1.00 72.88 176 ARG A O 1
ATOM 1423 N N . PHE A 1 177 ? -41.335 13.148 43.027 1.00 68.06 177 PHE A N 1
ATOM 1424 C CA . PHE A 1 177 ? -42.145 13.569 44.171 1.00 68.06 177 PHE A CA 1
ATOM 1425 C C . PHE A 1 177 ? -43.168 14.637 43.750 1.00 68.06 177 PHE A C 1
ATOM 1427 O O . PHE A 1 177 ? -42.951 15.822 44.029 1.00 68.06 177 PHE A O 1
ATOM 1434 N N . PRO A 1 178 ? -44.276 14.248 43.091 1.00 59.25 178 PRO A N 1
ATOM 1435 C CA . PRO A 1 178 ? -45.348 15.176 42.722 1.00 59.25 178 PRO A CA 1
ATOM 1436 C C . PRO A 1 178 ? -45.959 15.909 43.934 1.00 59.25 178 PRO A C 1
ATOM 1438 O O . PRO A 1 178 ? -46.315 17.081 43.827 1.00 59.25 178 PRO A O 1
ATOM 1441 N N . ASP A 1 179 ? -45.984 15.270 45.110 1.00 52.66 179 ASP A N 1
ATOM 1442 C CA . ASP A 1 179 ? -46.677 15.773 46.310 1.00 52.66 179 ASP A CA 1
ATOM 1443 C C . ASP A 1 179 ? -45.915 16.852 47.103 1.00 52.66 179 ASP A C 1
ATOM 1445 O O . ASP A 1 179 ? -46.471 17.493 47.994 1.00 52.66 179 ASP A O 1
ATOM 1449 N N . ALA A 1 180 ? -44.653 17.143 46.772 1.00 51.59 180 ALA A N 1
ATOM 1450 C CA . ALA A 1 180 ? -43.907 18.231 47.421 1.00 51.59 180 ALA A CA 1
ATOM 1451 C C . ALA A 1 180 ? -44.246 19.630 46.855 1.00 51.59 180 ALA A C 1
ATOM 1453 O O . ALA A 1 180 ? -43.646 20.626 47.266 1.00 51.59 180 ALA A O 1
ATOM 1454 N N . ALA A 1 181 ? -45.184 19.722 45.904 1.00 45.44 181 ALA A N 1
ATOM 1455 C CA . ALA A 1 181 ? -45.638 20.977 45.303 1.00 45.44 181 ALA A CA 1
ATOM 1456 C C . ALA A 1 181 ? -46.651 21.758 46.170 1.00 45.44 181 ALA A C 1
ATOM 1458 O O . ALA A 1 181 ? -46.946 22.909 45.859 1.00 45.44 181 ALA A O 1
ATOM 1459 N N . GLY A 1 182 ? -47.147 21.182 47.271 1.00 48.78 182 GLY A N 1
ATOM 1460 C CA . GLY A 1 182 ? -48.149 21.818 48.136 1.00 48.78 182 GLY A CA 1
ATOM 1461 C C . GLY A 1 182 ? -47.623 22.799 49.192 1.00 48.78 182 GLY A C 1
ATOM 1462 O O . GLY A 1 182 ? -48.431 23.425 49.869 1.00 48.78 182 GLY A O 1
ATOM 1463 N N . CYS A 1 183 ? -46.306 22.952 49.384 1.00 42.88 183 CYS A N 1
ATOM 1464 C CA . CYS A 1 183 ? -45.798 23.778 50.488 1.00 42.88 183 CYS A CA 1
ATOM 1465 C C . CYS A 1 183 ? -44.472 24.487 50.166 1.00 42.88 183 CYS A C 1
ATOM 1467 O O . CYS A 1 183 ? -43.398 24.123 50.645 1.00 42.88 183 CYS A O 1
ATOM 1469 N N . SER A 1 184 ? -44.539 25.545 49.356 1.00 40.22 184 SER A N 1
ATOM 1470 C CA . SER A 1 184 ? -43.639 26.693 49.516 1.00 40.22 184 SER A CA 1
ATOM 1471 C C . SER A 1 184 ? -44.304 27.957 48.954 1.00 40.22 184 SER A C 1
ATOM 1473 O O . SER A 1 184 ? -44.775 27.925 47.816 1.00 40.22 184 SER A O 1
ATOM 1475 N N . PRO A 1 185 ? -44.390 29.048 49.736 1.00 43.22 185 PRO A N 1
ATOM 1476 C CA . PRO A 1 185 ? -45.107 30.261 49.360 1.00 43.22 185 PRO A CA 1
ATOM 1477 C C . PRO A 1 185 ? -44.419 30.980 48.193 1.00 43.22 185 PRO A C 1
ATOM 1479 O O . PRO A 1 185 ? -43.191 31.019 48.095 1.00 43.22 185 PRO A O 1
ATOM 1482 N N . ALA A 1 186 ? -45.232 31.551 47.304 1.00 39.44 186 ALA A N 1
ATOM 1483 C CA . ALA A 1 186 ? -44.782 32.296 46.136 1.00 39.44 186 ALA A CA 1
ATOM 1484 C C . ALA A 1 186 ? -43.830 33.452 46.526 1.00 39.44 186 ALA A C 1
ATOM 1486 O O . ALA A 1 186 ? -44.143 34.216 47.442 1.00 39.44 186 ALA A O 1
ATOM 1487 N N . PRO A 1 187 ? -42.681 33.628 45.845 1.00 45.97 187 PRO A N 1
ATOM 1488 C CA . PRO A 1 187 ? -41.840 34.803 46.047 1.00 45.97 187 PRO A CA 1
ATOM 1489 C C . PRO A 1 187 ? -42.502 36.054 45.425 1.00 45.97 187 PRO A C 1
ATOM 1491 O O . PRO A 1 187 ? -43.061 35.955 44.330 1.00 45.97 187 PRO A O 1
ATOM 1494 N N . PRO A 1 188 ? -42.442 37.233 46.080 1.00 50.31 188 PRO A N 1
ATOM 1495 C CA . PRO A 1 188 ? -43.144 38.432 45.619 1.00 50.31 188 PRO A CA 1
ATOM 1496 C C . PRO A 1 188 ? -42.555 38.995 44.309 1.00 50.31 188 PRO A C 1
ATOM 1498 O O . PRO A 1 188 ? -41.355 38.832 44.047 1.00 50.31 188 PRO A O 1
ATOM 1501 N N . PRO A 1 189 ? -43.372 39.682 43.485 1.00 44.09 189 PRO A N 1
ATOM 1502 C CA . PRO A 1 189 ? -42.961 40.176 42.174 1.00 44.09 189 PRO A CA 1
ATOM 1503 C C . PRO A 1 189 ? -41.917 41.295 42.301 1.00 44.09 189 PRO A C 1
ATOM 1505 O O . PRO A 1 189 ? -42.110 42.279 43.014 1.00 44.09 189 PRO A O 1
ATOM 1508 N N . ARG A 1 190 ? -40.787 41.155 41.596 1.00 48.50 190 ARG A N 1
ATOM 1509 C CA . ARG A 1 190 ? -39.729 42.178 41.536 1.00 48.50 190 ARG A CA 1
ATOM 1510 C C . ARG A 1 190 ? -40.036 43.202 40.439 1.00 48.50 190 ARG A C 1
ATOM 1512 O O . ARG A 1 190 ? -40.243 42.829 39.289 1.00 48.50 190 ARG A O 1
ATOM 1519 N N . ALA A 1 191 ? -40.023 44.482 40.812 1.00 46.41 191 ALA A N 1
ATOM 1520 C CA . ALA A 1 191 ? -40.250 45.632 39.935 1.00 46.41 191 ALA A CA 1
ATOM 1521 C C . ALA A 1 191 ? -39.179 45.782 38.821 1.00 46.41 191 ALA A C 1
ATOM 1523 O O . ALA A 1 191 ? -38.026 45.380 39.022 1.00 46.41 191 ALA A O 1
ATOM 1524 N N . PRO A 1 192 ? -39.521 46.382 37.661 1.00 43.34 192 PRO A N 1
ATOM 1525 C CA . PRO A 1 192 ? -38.622 46.478 36.511 1.00 43.34 192 PRO A CA 1
ATOM 1526 C C . PRO A 1 192 ? -37.524 47.539 36.708 1.00 43.34 192 PRO A C 1
ATOM 1528 O O . PRO A 1 192 ? -37.785 48.683 37.079 1.00 43.34 192 PRO A O 1
ATOM 1531 N N . ARG A 1 193 ? -36.272 47.154 36.432 1.00 47.84 193 ARG A N 1
ATOM 1532 C CA . ARG A 1 193 ? -35.080 48.020 36.495 1.00 47.84 193 ARG A CA 1
ATOM 1533 C C . ARG A 1 193 ? -34.931 48.826 35.195 1.00 47.84 193 ARG A C 1
ATOM 1535 O O . ARG A 1 193 ? -34.922 48.238 34.118 1.00 47.84 193 ARG A O 1
ATOM 1542 N N . ARG A 1 194 ? -34.784 50.155 35.298 1.00 46.59 194 ARG A N 1
ATOM 1543 C CA . ARG A 1 194 ? -34.450 51.059 34.175 1.00 46.59 194 ARG A CA 1
ATOM 1544 C C . ARG A 1 194 ? -32.937 51.019 33.860 1.00 46.59 194 ARG A C 1
ATOM 1546 O O . ARG A 1 194 ? -32.156 50.815 34.791 1.00 46.59 194 ARG A O 1
ATOM 1553 N N . PRO A 1 195 ? -32.510 51.216 32.597 1.00 47.91 195 PRO A N 1
ATOM 1554 C CA . PRO A 1 195 ? -31.095 51.205 32.207 1.00 47.91 195 PRO A CA 1
ATOM 1555 C C . PRO A 1 195 ? -30.379 52.539 32.517 1.00 47.91 195 PRO A C 1
ATOM 1557 O O . PRO A 1 195 ? -31.044 53.574 32.605 1.00 47.91 195 PRO A O 1
ATOM 1560 N N . PRO A 1 196 ? -29.038 52.548 32.677 1.00 49.44 196 PRO A N 1
ATOM 1561 C CA . PRO A 1 196 ? -28.286 53.756 33.009 1.00 49.44 196 PRO A CA 1
ATOM 1562 C C . PRO A 1 196 ? -27.913 54.578 31.762 1.00 49.44 196 PRO A C 1
ATOM 1564 O O . PRO A 1 196 ? -27.534 54.029 30.729 1.00 49.44 196 PRO A O 1
ATOM 1567 N N . LEU A 1 197 ? -27.994 55.906 31.888 1.00 49.91 197 LEU A N 1
ATOM 1568 C CA . LEU A 1 197 ? -27.523 56.888 30.906 1.00 49.91 197 LEU A CA 1
ATOM 1569 C C . LEU A 1 197 ? -26.025 57.170 31.105 1.00 49.91 197 LEU A C 1
ATOM 1571 O O . LEU A 1 197 ? -25.572 57.405 32.225 1.00 49.91 197 LEU A O 1
ATOM 1575 N N . LEU A 1 198 ? -25.267 57.161 30.007 1.00 53.56 198 LEU A N 1
ATOM 1576 C CA . LEU A 1 198 ? -23.857 57.555 29.946 1.00 53.56 198 LEU A CA 1
ATOM 1577 C C . LEU A 1 198 ? -23.743 59.086 30.042 1.00 53.56 198 LEU A C 1
ATOM 1579 O O . LEU A 1 198 ? -24.274 59.791 29.187 1.00 53.56 198 LEU A O 1
ATOM 1583 N N . ALA A 1 199 ? -23.033 59.596 31.052 1.00 47.97 199 ALA A N 1
ATOM 1584 C CA . ALA A 1 199 ? -22.720 61.019 31.190 1.00 47.97 199 ALA A CA 1
ATOM 1585 C C . ALA A 1 199 ? -21.264 61.301 30.779 1.00 47.97 199 ALA A C 1
ATOM 1587 O O . ALA A 1 199 ? -20.316 60.714 31.304 1.00 47.97 199 ALA A O 1
ATOM 1588 N N . LEU A 1 200 ? -21.123 62.205 29.811 1.00 42.69 200 LEU A N 1
ATOM 1589 C CA . LEU A 1 200 ? -19.884 62.711 29.227 1.00 42.69 200 LEU A CA 1
ATOM 1590 C C . LEU A 1 200 ? -19.153 63.622 30.238 1.00 42.69 200 LEU A C 1
ATOM 1592 O O . LEU A 1 200 ? -19.761 64.514 30.825 1.00 42.69 200 LEU A O 1
ATOM 1596 N N . LYS A 1 201 ? -17.848 63.405 30.441 1.00 39.41 201 LYS A N 1
ATOM 1597 C CA . LYS A 1 201 ? -16.974 64.256 31.269 1.00 39.41 201 LYS A CA 1
ATOM 1598 C C . LYS A 1 201 ? -16.782 65.627 30.607 1.00 39.41 201 LYS A C 1
ATOM 1600 O O . LYS A 1 201 ? -16.171 65.706 29.547 1.00 39.41 201 LYS A O 1
ATOM 1605 N N . GLY A 1 202 ? -17.242 66.685 31.271 1.00 39.25 202 GLY A N 1
ATOM 1606 C CA . GLY A 1 202 ? -16.869 68.078 31.015 1.00 39.25 202 GLY A CA 1
ATOM 1607 C C . GLY A 1 202 ? -16.159 68.647 32.244 1.00 39.25 202 GLY A C 1
ATOM 1608 O O . GLY A 1 202 ? -16.632 68.484 33.365 1.00 39.25 202 GLY A O 1
ATOM 1609 N N . ALA A 1 203 ? -14.985 69.231 32.024 1.00 39.09 203 ALA A N 1
ATOM 1610 C CA . ALA A 1 203 ? -14.064 69.738 33.033 1.00 39.09 203 ALA A CA 1
ATOM 1611 C C . ALA A 1 203 ? -14.596 70.975 33.773 1.00 39.09 203 ALA A C 1
ATOM 1613 O O . ALA A 1 203 ? -15.137 71.872 33.136 1.00 39.09 203 ALA A O 1
ATOM 1614 N N . LEU A 1 204 ? -14.331 71.064 35.080 1.00 39.50 204 LEU A N 1
ATOM 1615 C CA . LEU A 1 204 ? -14.274 72.322 35.833 1.00 39.50 204 LEU A CA 1
ATOM 1616 C C . LEU A 1 204 ? -13.158 72.244 36.902 1.00 39.50 204 LEU A C 1
ATOM 1618 O O . LEU A 1 204 ? -12.772 71.142 37.300 1.00 39.50 204 LEU A O 1
ATOM 1622 N N . PRO A 1 205 ? -12.581 73.394 37.293 1.00 46.47 205 PRO A N 1
ATOM 1623 C CA . PRO A 1 205 ? -11.190 73.527 37.707 1.00 46.47 205 PRO A CA 1
ATOM 1624 C C . PRO A 1 205 ? -10.997 73.482 39.226 1.00 46.47 205 PRO A C 1
ATOM 1626 O O . PRO A 1 205 ? -11.900 73.800 39.994 1.00 46.47 205 PRO A O 1
ATOM 1629 N N . ASN A 1 206 ? -9.775 73.137 39.642 1.00 49.44 206 ASN A N 1
ATOM 1630 C CA . ASN A 1 206 ? -9.305 73.240 41.025 1.00 49.44 206 ASN A C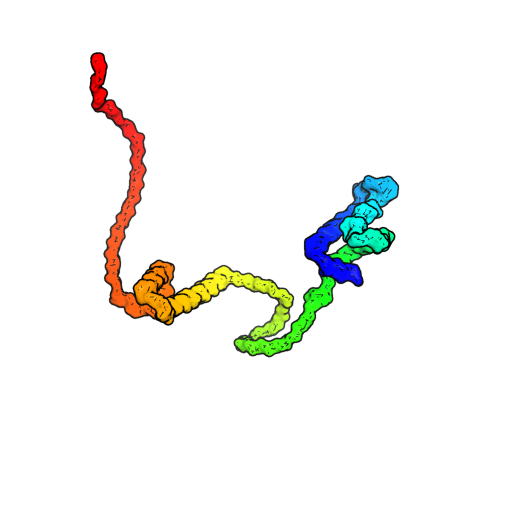A 1
ATOM 1631 C C . ASN A 1 206 ? -9.200 74.705 41.477 1.00 49.44 206 ASN A C 1
ATOM 1633 O O . ASN A 1 206 ? -8.520 75.488 40.809 1.00 49.44 206 ASN A O 1
ATOM 1637 N N . PRO A 1 207 ? -9.714 75.039 42.672 1.00 44.81 207 PRO A N 1
ATOM 1638 C CA . PRO A 1 207 ? -9.322 76.245 43.379 1.00 44.81 207 PRO A CA 1
ATOM 1639 C C . PRO A 1 207 ? -8.779 75.915 44.786 1.00 44.81 207 PRO A C 1
ATOM 1641 O O . PRO A 1 207 ? -9.503 75.465 45.667 1.00 44.81 207 PRO A O 1
ATOM 1644 N N . PHE A 1 208 ? -7.492 76.226 44.969 1.00 41.00 208 PHE A N 1
ATOM 1645 C CA . PHE A 1 208 ? -6.774 76.482 46.227 1.00 41.00 208 PHE A CA 1
ATOM 1646 C C . PHE A 1 208 ? -6.440 75.315 47.176 1.00 41.00 208 PHE A C 1
ATOM 1648 O O . PHE A 1 208 ? -7.225 74.909 48.023 1.00 41.00 208 PHE A O 1
ATOM 1655 N N . ASN A 1 209 ? -5.148 74.970 47.207 1.00 43.38 209 ASN A N 1
ATOM 1656 C CA . ASN A 1 209 ? -4.418 75.089 48.466 1.00 43.38 209 ASN A CA 1
ATOM 1657 C C . ASN A 1 209 ? -3.108 75.848 48.251 1.00 43.38 209 ASN A C 1
ATOM 1659 O O . ASN A 1 209 ? -2.490 75.801 47.190 1.00 43.38 209 ASN A O 1
ATOM 1663 N N . ARG A 1 210 ? -2.794 76.652 49.258 1.00 45.50 210 ARG A N 1
ATOM 1664 C CA . ARG A 1 210 ? -2.025 77.890 49.217 1.00 45.50 210 ARG A CA 1
ATOM 1665 C C . ARG A 1 210 ? -0.710 77.676 49.982 1.00 45.50 210 ARG A C 1
ATOM 1667 O O . ARG A 1 210 ? -0.688 76.917 50.944 1.00 45.50 210 ARG A O 1
ATOM 1674 N N . VAL A 1 211 ? 0.295 78.473 49.614 1.00 41.06 211 VAL A N 1
ATOM 1675 C CA . VAL A 1 211 ? 1.500 78.856 50.382 1.00 41.06 211 VAL A CA 1
ATOM 1676 C C . VAL A 1 211 ? 2.707 77.911 50.333 1.00 41.06 211 VAL A C 1
ATOM 1678 O O . VAL A 1 211 ? 2.668 76.797 50.845 1.00 41.06 211 VAL A O 1
ATOM 1681 N N . ARG A 1 212 ? 3.840 78.462 49.874 1.00 37.25 212 ARG A N 1
ATOM 1682 C CA . ARG A 1 212 ? 5.115 78.407 50.606 1.00 37.25 212 ARG A CA 1
ATOM 1683 C C . ARG A 1 212 ? 5.886 79.724 50.426 1.00 37.25 212 ARG A C 1
ATOM 1685 O O . ARG A 1 212 ? 6.087 80.116 49.286 1.00 37.25 212 ARG A O 1
ATOM 1692 N N . PHE A 1 213 ? 6.251 80.288 51.585 1.00 35.75 213 PHE A N 1
ATOM 1693 C CA . PHE A 1 213 ? 7.286 81.278 51.935 1.00 35.75 213 PHE A CA 1
ATOM 1694 C C . PHE A 1 213 ? 7.415 82.562 51.114 1.00 35.75 213 PHE A C 1
ATOM 1696 O O . PHE A 1 213 ? 7.782 82.490 49.925 1.00 35.75 213 PHE A O 1
#

Secondary structure (DSSP, 8-state):
-HHHHHHHS-HHHHHHHHHHHHHHHHHHT-TTSPPSBTTB-HHHHHHHHHHHHHS--SSGGG--HHHHHHHHHHHHHTHHHHTSPPHHHHS-S-------------TT-------S--------HHHHHHHHHHHHHHHHHHHHHHHHH-TTS-HHHHHHHHHHHHHH-HHHHHHH-GGGGGS-PPPPPPPPPPPPPPPPP------------

Sequence (213 aa):
ALQLCCALLPPLSRRRLQLLVRVVVRVAHNGQLPPLQPPMDNRSLMLESLWRCVLRPRDPSRLDEVLCRRALDFIARNHALVLRPPVHLLAGPQPRAAPVTRGLQDPGREPQLRPSHWFCRQISVSEFRAQGQSESRAALLALLDGLLDDGRMNQREKQRKIKQFRKAYPDVYRSRFPDAAGCSPAPPPRAPRRPPLLALKGALPNPFNRVRF

Radius of gyration: 38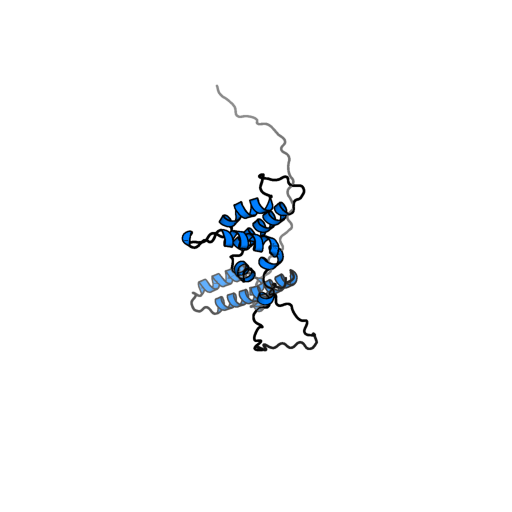.87 Å; chains: 1; bounding box: 70×100×81 Å

pLDDT: mean 72.87, std 18.53, range [35.75, 93.88]

InterPro domains:
  IPR060079 Target of ERK kinase mpk-1-like, C-terminal domain [PF27581] (137-178)

Organism: Petromyzon marinus (NCBI:txid7757)

Foldseek 3Di:
DLLVVLVPDDPVLLVVLLVLLVVLLCQQPPPVDDAPDPPDRSNLVSLVVCLCVNDPDPDPVPDDPVVSSVVSVVCSVCVVPSSDRDVVVVVPDDPPPPPPDPDDDDPDDDPDPDPPDPDPPDDDPVRVVVCCVVVVLVVLLVVLVCLVPPPPDDPVVSVVVVVVSCVVPVPSVCVVCVPVVPDDDDDDDDDDDDDDDDDDDDDDDDDDDDDDD

=== Feature glossary ===
Key to the feature types in this record:

pLDDT. pLDDT is the predicted lDDT-Cα score: AlphaFold's confidence that the local environment of each residue (all inter-atomic distances within 15 Å) is correctly placed. It is a per-residue number between 0 and 100, with higher meaning more reliable.

Radius of gyration, Cα contacts, bounding box. The geometric summary reports three shape descriptors. Rg (radius of gyration) measures how spread out the Cα atoms are about their centre of mass; compact globular proteins have small Rg, elongated or unfolded ones large. Cα contacts (<8 Å, |i−j|>4) count long-range residue pairs in spatial proximity — high for tightly packed folds, near zero for rods or random coil. The bounding-box extents give the protein's footprint along x, y, z in Å.

Backbone torsions (φ/ψ). Backbone dihedral angles. Every residue except chain termini has a φ (preceding-C → N → Cα → C) and a ψ (N → Cα → C → next-N). They are reported in degrees following the IUPAC sign convention. Secondary structure is essentially a statement about which (φ, ψ) basin each residue occupies.

Contact-map, Ramachandran, and PAE plots. Plot images: a contact map (which residues are close in 3D, as an N×N binary image), a Ramachandran scatter (backbone torsion angles, revealing secondary-structure composition at a glance), and — for AlphaFold structures — a PAE heatmap (pairwise prediction confidence).

Predicted aligned error. Predicted Aligned Error (PAE) is an AlphaFold confidence matrix: entry (i, j) is the expected error in the position of residue j, in ångströms, when the prediction is superimposed on the true structure at residue i. Low PAE within a block of residues means that block is internally rigid and well-predicted; high PAE between two blocks means their relative placement is uncertain even if each block individually is confident.

Secondary structure (3-state, P-SEA). Three-state secondary structure (P-SEA) collapses the eight DSSP classes into helix (a), strand (b), and coil (c). P-SEA assigns these from Cα geometry alone — distances and angles — without requiring backbone oxygens, so it works on any Cα trace.

Solvent-accessible surface area. Solvent-accessible surface area (SASA) is the area in Å² traced out by the centre of a 1.4 Å probe sphere (a water molecule) rolled over the protein's van der Waals surface (Shrake–Rupley / Lee–Richards construction). Buried residues have near-zero SASA; fully exposed residues can exceed 200 Å². The total SASA scales roughly with the number of surface residues.

Foldseek 3Di. The Foldseek 3Di string encodes local tertiary geometry as a 20-letter alphabet — one character per residue — derived from the relative positions of nearby Cα atoms. Unlike the amino-acid sequence, 3Di is a direct function of the 3D structure, so two proteins with the same fold have similar 3Di strings even at low sequence identity.

B-factor. For experimental (PDB) structures, the B-factor (temperature factor) quantifies the positional spread of each atom in the crystal — a combination of thermal vibration and static disorder — in units of Å². High B-factors mark flexible loops or poorly resolved regions; low B-factors mark the rigid, well-ordered core.

mmCIF coordinates. The mmCIF block holds the 3D Cartesian coordinates of each backbone atom (N, Cα, C, O) in ångströms. mmCIF is the PDB's canonical archive format — a tagged-loop text representation of the atomic model.

InterPro / GO / CATH / organism. Functional annotations link the protein to curated databases. InterPro entries identify conserved domains and families by matching the sequence against member-database signatures (Pfam, PROSITE, CDD, …). Gene Ontology (GO) terms describe molecular function, biological process, and cellular component in a controlled vocabulary. CATH places the structure in a hierarchical fold classification (Class/Architecture/Topology/Homologous-superfamily). The organism is the source species.

Rendered structure images. Structure images are PyMOL renders from six orthogonal camera directions. Cartoon representation draws helices as coils and strands as arrows; sticks shows the backbone as bonds; surface shows the solvent-excluded envelope. Rainbow coloring maps sequence position to hue (blue→red, N→C); chain coloring assigns a distinct color per polypeptide.

Sequence. This is the polypeptide sequence — one letter per residue, N-terminus first. Length ranges from a few dozen residues for small domains to over a thousand for large multi-domain proteins.

Secondary structure (8-state, DSSP). The SS8 string is DSSP's per-residue secondary-structure call. α-helix (H) means an i→i+4 H-bond ladder; β-strand (E) means the residue participates in a β-sheet; 3₁₀ (G) and π (I) are tighter and wider helices; T/S are turns/bends; '-' is loop.

Nearest PDB structures. Structural nearest neighbors (via Foldseek easy-search vs the PDB). Reported per hit: target PDB id, E-value, and alignment TM-score. A TM-score above ~0.5 is the conventional threshold for 'same fold'.